Protein AF-0000000080882545 (afdb_homodimer)

Nearest PDB structures (foldseek):
  6bnz-assembly1_A  TM=6.859E-01  e=2.292E-08  Zea mays
  1fa5-assembly1_B  TM=7.371E-01  e=4.912E-07  Escherichia coli
  6bnx-assembly1_A  TM=6.796E-01  e=1.061E-07  Zea mays
  2p25-assembly1_A-2  TM=6.816E-01  e=2.744E-05  Enterococcus faecalis V583
  4mts-assembly1_B  TM=6.373E-01  e=2.118E-04  Pseudomonas aeruginosa PAO1

InterPro domains:
  IPR029068 Glyoxalase/Bleomycin resistance protein/Dihydroxybiphenyl dioxygenase [G3DSA:3.10.180.10] (16-135)
  IPR029068 Glyoxalase/Bleomycin resistance protein/Dihydroxybiphenyl dioxygenase [SSF54593] (10-134)
  IPR037523 Vicinal oxygen chelate (VOC), core domain [PS51819] (15-134)
  IPR052164 Anthracycline and Secondary Metabolite Biosynthesis Protein [PTHR33993] (12-135)

Secondary structure (DSSP, 8-state):
---TT---------EEEEEEEEES-HHHHHHHHHHHH--EESS-TT-SEEEEE-TTS---EEEEE--TTTB----SSSB--EEEEE-S-HHHHHHHHHHHT-EEEEEEEEPTTT--EEEEEE-TT--EEEEEES-S-TT-/---S----------EEEEEEEEES-HHHHHHHHHHHH--EESS-TT-SEEEEE-TTS---EEEEE--TTTB----SSSB--EEEEE-S-HHHHHHHHHHHT-EEEEEEEEPTTT--EEEEEE-TT--EEEEEES-S-TT-

Organism: NCBI:txid3140254

Structure (mmCIF, N/CA/C/O backbone):
data_AF-0000000080882545-model_v1
#
loop_
_entity.id
_entity.type
_entity.pdbx_description
1 polymer 'VOC domain-containing protein'
#
loop_
_atom_site.group_PDB
_atom_site.id
_atom_site.type_symbol
_atom_site.label_atom_id
_atom_site.label_alt_id
_atom_site.label_comp_id
_atom_site.label_asym_id
_atom_site.label_entity_id
_atom_site.label_seq_id
_atom_site.pdbx_PDB_ins_code
_atom_site.Cartn_x
_atom_site.Cartn_y
_atom_site.Cartn_z
_atom_site.occupancy
_atom_site.B_iso_or_equiv
_atom_site.auth_seq_id
_atom_site.auth_comp_id
_atom_site.auth_asym_id
_atom_site.auth_atom_id
_atom_site.pdbx_PDB_model_num
ATOM 1 N N . MET A 1 1 ? 14.898 -34.219 27.031 1 22.31 1 MET A N 1
ATOM 2 C CA . MET A 1 1 ? 15.195 -32.781 27.188 1 22.31 1 MET A CA 1
ATOM 3 C C . MET A 1 1 ? 15.055 -32.062 25.844 1 22.31 1 MET A C 1
ATOM 5 O O . MET A 1 1 ? 15.906 -32.188 24.969 1 22.31 1 MET A O 1
ATOM 9 N N . SER A 1 2 ? 13.977 -32.031 25.125 1 25.31 2 SER A N 1
ATOM 10 C CA . SER A 1 2 ? 13.75 -31.859 23.688 1 25.31 2 SER A CA 1
ATOM 11 C C . SER A 1 2 ? 14.227 -30.5 23.203 1 25.31 2 SER A C 1
ATOM 13 O O . SER A 1 2 ? 14.109 -29.5 23.906 1 25.31 2 SER A O 1
ATOM 15 N N . ASN A 1 3 ? 15.367 -30.438 22.297 1 27.73 3 ASN A N 1
ATOM 16 C CA . ASN A 1 3 ? 16.297 -29.375 21.953 1 27.73 3 ASN A CA 1
ATOM 17 C C . ASN A 1 3 ? 15.555 -28.141 21.422 1 27.73 3 ASN A C 1
ATOM 19 O O . ASN A 1 3 ? 14.805 -28.234 20.453 1 27.73 3 ASN A O 1
ATOM 23 N N . PRO A 1 4 ? 15.359 -27.188 22.141 1 28.41 4 PRO A N 1
ATOM 24 C CA . PRO A 1 4 ? 14.523 -25.969 22.062 1 28.41 4 PRO A CA 1
ATOM 25 C C . PRO A 1 4 ? 14.633 -25.266 20.719 1 28.41 4 PRO A C 1
ATOM 27 O O . PRO A 1 4 ? 13.891 -24.312 20.453 1 28.41 4 PRO A O 1
ATOM 30 N N . GLN A 1 5 ? 15.844 -25.266 20.047 1 28.08 5 GLN A N 1
ATOM 31 C CA . GLN A 1 5 ? 16.562 -24.438 19.078 1 28.08 5 GLN A CA 1
ATOM 32 C C . GLN A 1 5 ? 15.898 -24.484 17.703 1 28.08 5 GLN A C 1
ATOM 34 O O . GLN A 1 5 ? 16.422 -23.938 16.734 1 28.08 5 GLN A O 1
ATOM 39 N N . ASP A 1 6 ? 15.305 -25.578 17.328 1 29.97 6 ASP A N 1
ATOM 40 C CA . ASP A 1 6 ? 14.883 -25.984 15.984 1 29.97 6 ASP A CA 1
ATOM 41 C C . ASP A 1 6 ? 13.969 -24.953 15.344 1 29.97 6 ASP A C 1
ATOM 43 O O . ASP A 1 6 ? 12.75 -25 15.523 1 29.97 6 ASP A O 1
ATOM 47 N N . CYS A 1 7 ? 14.188 -23.75 15.695 1 29.39 7 CYS A N 1
ATOM 48 C CA . CYS A 1 7 ? 13.547 -22.578 15.117 1 29.39 7 CYS A CA 1
ATOM 49 C C . CYS A 1 7 ? 13.352 -22.734 13.617 1 29.39 7 CYS A C 1
ATOM 51 O O . CYS A 1 7 ? 14.25 -22.438 12.828 1 29.39 7 CYS A O 1
ATOM 53 N N . ASP A 1 8 ? 13.078 -23.766 13.062 1 33.59 8 ASP A N 1
ATOM 54 C CA . ASP A 1 8 ? 12.727 -24.047 11.672 1 33.59 8 ASP A CA 1
ATOM 55 C C . ASP A 1 8 ? 11.922 -22.891 11.07 1 33.59 8 ASP A C 1
ATOM 57 O O . ASP A 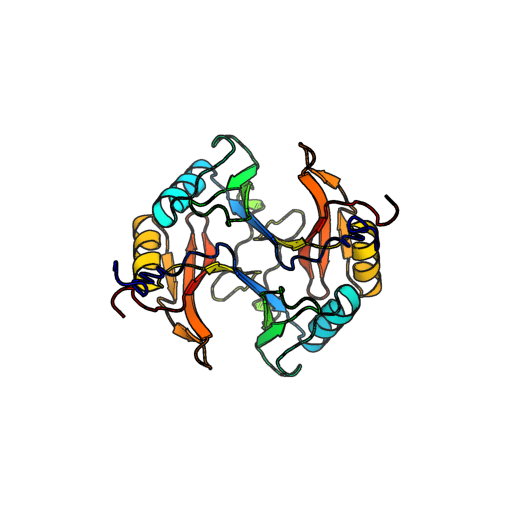1 8 ? 10.695 -22.859 11.18 1 33.59 8 ASP A O 1
ATOM 61 N N . SER A 1 9 ? 12.141 -21.625 11.406 1 36.19 9 SER A N 1
ATOM 62 C CA . SER A 1 9 ? 11.57 -20.281 11.352 1 36.19 9 SER A CA 1
ATOM 63 C C . SER A 1 9 ? 11.141 -19.922 9.938 1 36.19 9 SER A C 1
ATOM 65 O O . SER A 1 9 ? 11.945 -19.453 9.133 1 36.19 9 SER A O 1
ATOM 67 N N . LYS A 1 10 ? 10.484 -20.797 9.281 1 40.69 10 LYS A N 1
ATOM 68 C CA . LYS A 1 10 ? 9.969 -20.422 7.961 1 40.69 10 LYS A CA 1
ATOM 69 C C . LYS A 1 10 ? 9.516 -18.969 7.93 1 40.69 10 LYS A C 1
ATOM 71 O O . LYS A 1 10 ? 8.797 -18.516 8.82 1 40.69 10 LYS A O 1
ATOM 76 N N . PRO A 1 11 ? 10.359 -18.156 7.422 1 47.25 11 PRO A N 1
ATOM 77 C CA . PRO A 1 11 ? 9.953 -16.75 7.391 1 47.25 11 PRO A CA 1
ATOM 78 C C . PRO A 1 11 ? 8.453 -16.578 7.141 1 47.25 11 PRO A C 1
ATOM 80 O O . PRO A 1 11 ? 7.875 -17.297 6.324 1 47.25 11 PRO A O 1
ATOM 83 N N . THR A 1 12 ? 7.68 -16.406 8.227 1 52.16 12 THR A N 1
ATOM 84 C CA . THR A 1 12 ? 6.242 -16.172 8.172 1 52.16 12 THR A CA 1
ATOM 85 C C . THR A 1 12 ? 5.91 -15.039 7.207 1 52.16 12 THR A C 1
ATOM 87 O O . THR A 1 12 ? 6.5 -13.961 7.289 1 52.16 12 THR A O 1
ATOM 90 N N . PRO A 1 13 ? 5.34 -15.359 6.156 1 60.16 13 PRO A N 1
ATOM 91 C CA . PRO A 1 13 ? 4.848 -14.266 5.312 1 60.16 13 PRO A CA 1
ATOM 92 C C . PRO A 1 13 ? 4.191 -13.148 6.121 1 60.16 13 PRO A C 1
ATOM 94 O O . PRO A 1 13 ? 3.562 -13.406 7.148 1 60.16 13 PRO A O 1
ATOM 97 N N . THR A 1 14 ? 4.617 -11.969 5.961 1 63.66 14 THR A N 1
ATOM 98 C CA . THR A 1 14 ? 4.125 -10.836 6.734 1 63.66 14 THR A CA 1
ATOM 99 C C . THR A 1 14 ? 3.039 -10.086 5.969 1 63.66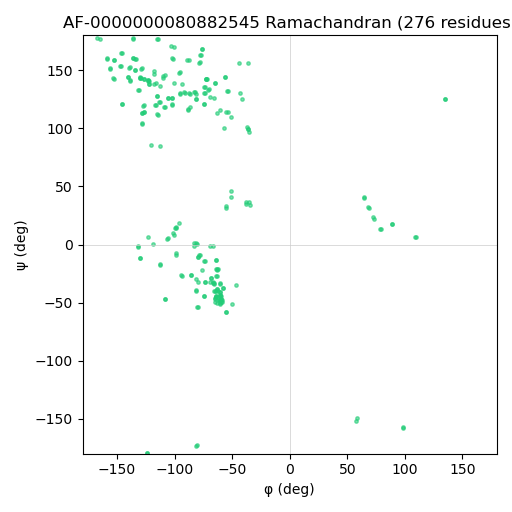 14 THR A C 1
ATOM 101 O O . THR A 1 14 ? 2.484 -9.109 6.465 1 63.66 14 THR A O 1
ATOM 104 N N . GLY A 1 15 ? 2.475 -10.758 4.996 1 76 15 GLY A N 1
ATOM 105 C CA . GLY A 1 15 ? 1.52 -9.93 4.281 1 76 15 GLY A CA 1
ATOM 106 C C . GLY A 1 15 ? 2.141 -8.672 3.697 1 76 15 GLY A C 1
ATOM 107 O O . GLY A 1 15 ? 3.312 -8.672 3.316 1 76 15 GLY A O 1
ATOM 108 N N . PHE A 1 16 ? 1.286 -7.586 3.613 1 80.81 16 PHE A N 1
ATOM 109 C CA . PHE A 1 16 ? 1.861 -6.316 3.178 1 80.81 16 PHE A CA 1
ATOM 110 C C . PHE A 1 16 ? 2.789 -5.75 4.246 1 80.81 16 PHE A C 1
ATOM 112 O O . PHE A 1 16 ? 2.389 -5.59 5.402 1 80.81 16 PHE A O 1
ATOM 119 N N . CYS A 1 17 ? 3.992 -5.445 3.857 1 82.44 17 CYS A N 1
ATOM 120 C CA . CYS A 1 17 ? 4.977 -5.105 4.879 1 82.44 17 CYS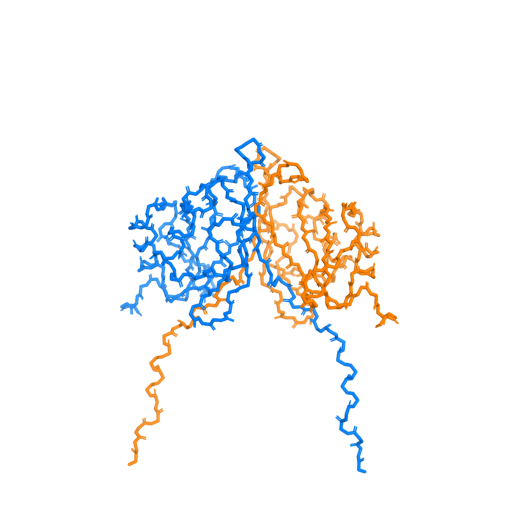 A CA 1
ATOM 121 C C . CYS A 1 17 ? 5.684 -3.797 4.543 1 82.44 17 CYS A C 1
ATOM 123 O O . CYS A 1 17 ? 6.406 -3.244 5.371 1 82.44 17 CYS A O 1
ATOM 125 N N . TRP A 1 18 ? 5.5 -3.346 3.406 1 88.88 18 TRP A N 1
ATOM 126 C CA . TRP A 1 18 ? 6.223 -2.166 2.943 1 88.88 18 TRP A CA 1
ATOM 127 C C . TRP A 1 18 ? 5.418 -1.416 1.885 1 88.88 18 TRP A C 1
ATOM 129 O O . TRP A 1 18 ? 4.785 -2.033 1.025 1 88.88 18 TRP A O 1
ATOM 139 N N . VAL A 1 19 ? 5.492 -0.101 1.926 1 93 19 VAL A N 1
ATOM 140 C CA . VAL A 1 19 ? 4.844 0.728 0.914 1 93 19 VAL A CA 1
ATOM 141 C C . VAL A 1 19 ? 5.832 1.773 0.396 1 93 19 VAL A C 1
ATOM 143 O O . VAL A 1 19 ? 6.504 2.443 1.182 1 93 19 VAL A O 1
ATOM 146 N N . GLU A 1 20 ? 5.891 1.888 -0.913 1 94.38 20 GLU A N 1
ATOM 147 C CA . GLU A 1 20 ? 6.641 2.967 -1.547 1 94.38 20 GLU A CA 1
ATOM 148 C C . GLU A 1 20 ? 5.703 4.031 -2.113 1 94.38 20 GLU A C 1
ATOM 150 O O . GLU A 1 20 ? 4.805 3.7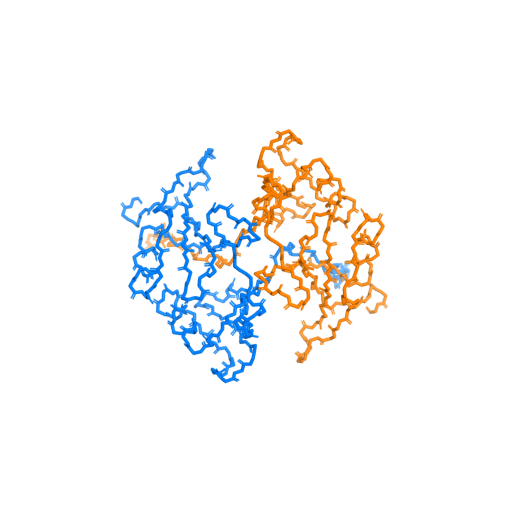21 -2.896 1 94.38 20 GLU A O 1
ATOM 155 N N . ILE A 1 21 ? 5.93 5.223 -1.733 1 95.25 21 ILE A N 1
ATOM 156 C CA . ILE A 1 21 ? 5.148 6.355 -2.221 1 95.25 21 ILE A CA 1
ATOM 157 C C . ILE A 1 21 ? 6.004 7.203 -3.162 1 95.25 21 ILE A C 1
ATOM 159 O O . ILE A 1 21 ? 7.035 7.742 -2.758 1 95.25 21 ILE A O 1
ATOM 163 N N . PRO A 1 22 ? 5.578 7.309 -4.383 1 96.12 22 PRO A N 1
ATOM 164 C CA . PRO A 1 22 ? 6.332 8.172 -5.301 1 96.12 22 PRO A CA 1
ATOM 165 C C . PRO A 1 22 ? 6.141 9.656 -5.008 1 96.12 22 PRO A C 1
ATOM 167 O O . PRO A 1 22 ? 5.027 10.086 -4.699 1 96.12 22 PRO A O 1
ATOM 170 N N . VAL A 1 23 ? 7.207 10.352 -5.164 1 96.06 23 VAL A N 1
ATOM 171 C CA . VAL A 1 23 ? 7.152 11.789 -4.895 1 96.06 23 VAL A CA 1
ATOM 172 C C . VAL A 1 23 ? 7.977 12.547 -5.934 1 96.06 23 VAL A C 1
ATOM 174 O O . VAL A 1 23 ? 9.039 12.078 -6.344 1 96.06 23 VAL A O 1
ATOM 177 N N . THR A 1 24 ? 7.523 13.719 -6.332 1 95.75 24 THR A N 1
ATOM 178 C CA . THR A 1 24 ? 8.242 14.508 -7.32 1 95.75 24 THR A CA 1
ATOM 179 C C . THR A 1 24 ? 9.18 15.508 -6.641 1 95.75 24 THR A C 1
ATOM 181 O O . THR A 1 24 ? 10.195 15.906 -7.215 1 95.75 24 THR A O 1
ATOM 184 N N . ASP A 1 25 ? 8.875 15.914 -5.477 1 95 25 ASP A N 1
ATOM 185 C CA . ASP A 1 25 ? 9.695 16.781 -4.641 1 95 25 ASP A CA 1
ATOM 186 C C . ASP A 1 25 ? 9.891 16.188 -3.252 1 95 25 ASP A C 1
ATOM 188 O O . ASP A 1 25 ? 9.008 16.281 -2.395 1 95 25 ASP A O 1
ATOM 192 N N . MET A 1 26 ? 11.086 15.664 -3.051 1 94.38 26 MET A N 1
ATOM 193 C CA . MET A 1 26 ? 11.383 14.93 -1.82 1 94.38 26 MET A CA 1
ATOM 194 C C . MET A 1 26 ? 11.297 15.859 -0.608 1 94.38 26 MET A C 1
ATOM 196 O O . MET A 1 26 ? 10.742 15.484 0.424 1 94.38 26 MET A O 1
ATOM 200 N N . LYS A 1 27 ? 11.852 16.984 -0.704 1 93.19 27 LYS A N 1
ATOM 201 C CA . LYS A 1 27 ? 11.828 17.938 0.409 1 93.19 27 LYS A CA 1
ATOM 202 C C . LYS A 1 27 ? 10.398 18.297 0.796 1 93.19 27 LYS A C 1
ATOM 204 O O . LYS A 1 27 ? 10.055 18.328 1.98 1 93.19 27 LYS A O 1
ATOM 209 N N . ARG A 1 28 ? 9.594 18.609 -0.178 1 95.31 28 ARG A N 1
ATOM 210 C CA . ARG A 1 28 ? 8.195 18.938 0.059 1 95.31 28 ARG A CA 1
ATOM 211 C C . ARG A 1 28 ? 7.449 17.781 0.702 1 95.31 28 ARG A C 1
ATOM 213 O O . ARG A 1 28 ? 6.68 17.969 1.645 1 95.31 28 ARG A O 1
ATOM 220 N N . ALA A 1 29 ? 7.707 16.609 0.188 1 95.25 29 ALA A N 1
ATOM 221 C CA . ALA A 1 29 ? 7.039 15.422 0.707 1 95.25 29 ALA A CA 1
ATOM 222 C C . ALA A 1 29 ? 7.449 15.148 2.152 1 95.25 29 ALA A C 1
ATOM 224 O O . ALA A 1 29 ? 6.602 14.852 2.998 1 95.25 29 ALA A O 1
ATOM 225 N N . LEU A 1 30 ? 8.719 15.203 2.414 1 92.75 30 LEU A N 1
ATOM 226 C CA . LEU A 1 30 ? 9.203 14.961 3.766 1 92.75 30 LEU A CA 1
ATOM 227 C C . LEU A 1 30 ? 8.617 15.969 4.746 1 92.75 30 LEU A C 1
ATOM 229 O O . LEU A 1 30 ? 8.258 15.609 5.875 1 92.75 30 LEU A O 1
ATOM 233 N N . LYS A 1 31 ? 8.531 17.141 4.387 1 94.19 31 LYS A N 1
ATOM 234 C CA . LYS A 1 31 ? 7.914 18.172 5.23 1 94.19 31 LYS A CA 1
ATOM 235 C C . LYS A 1 31 ? 6.445 17.844 5.496 1 94.19 31 LYS A C 1
ATOM 237 O O . LYS A 1 31 ? 5.98 17.938 6.633 1 94.19 31 LYS A O 1
ATOM 242 N N . PHE A 1 32 ? 5.73 17.516 4.477 1 96.56 32 PHE A N 1
ATOM 243 C CA . PHE A 1 32 ? 4.316 17.172 4.605 1 96.56 32 PHE A CA 1
ATOM 244 C C . PHE A 1 32 ? 4.121 16.047 5.617 1 96.56 32 PHE A C 1
ATOM 246 O O . PHE A 1 32 ? 3.352 16.188 6.566 1 96.56 32 PHE A O 1
ATOM 253 N N . TYR A 1 33 ? 4.773 14.906 5.359 1 94.25 33 TYR A N 1
ATOM 254 C CA . TYR A 1 33 ? 4.574 13.734 6.203 1 94.25 33 TYR A CA 1
ATOM 255 C C . TYR A 1 33 ? 5.109 13.969 7.609 1 94.25 33 TYR A C 1
ATOM 257 O O . TYR A 1 33 ? 4.598 13.406 8.578 1 94.25 33 TYR A O 1
ATOM 265 N N . GLY A 1 34 ? 6.148 14.734 7.742 1 92.62 34 GLY A N 1
ATOM 266 C CA . GLY A 1 34 ? 6.582 15.164 9.062 1 92.62 34 GLY A CA 1
ATOM 267 C C . GLY A 1 34 ? 5.531 15.969 9.805 1 92.62 34 GLY A C 1
ATOM 268 O O . GLY A 1 34 ? 5.215 15.664 10.961 1 92.62 34 GLY A O 1
ATOM 269 N N . ASP A 1 35 ? 4.98 16.984 9.172 1 94.69 35 ASP A N 1
ATOM 270 C CA . ASP A 1 35 ? 3.977 17.844 9.773 1 94.69 35 ASP A CA 1
ATOM 271 C C . ASP A 1 35 ? 2.689 17.078 10.07 1 94.69 35 ASP A C 1
ATOM 273 O O . ASP A 1 35 ? 2.072 17.281 11.117 1 94.69 35 ASP A O 1
ATOM 277 N N . ALA A 1 36 ? 2.314 16.234 9.211 1 94.19 36 ALA A N 1
ATOM 278 C CA . ALA A 1 36 ? 1.017 15.578 9.328 1 94.19 36 ALA A CA 1
ATOM 279 C C . ALA A 1 36 ? 1.082 14.406 10.297 1 94.19 36 ALA A C 1
ATOM 281 O O . ALA A 1 36 ? 0.134 14.156 11.047 1 94.19 36 ALA A O 1
ATOM 282 N N . PHE A 1 37 ? 2.244 13.625 10.219 1 91 37 PHE A N 1
ATOM 283 C CA . PHE A 1 37 ? 2.242 12.344 10.914 1 91 37 PHE A CA 1
ATOM 284 C C . PHE A 1 37 ? 3.504 12.18 11.758 1 91 37 PHE A C 1
ATOM 286 O O . PHE A 1 37 ? 3.727 11.125 12.352 1 91 37 PHE A O 1
ATOM 293 N N . GLN A 1 38 ? 4.391 13.156 11.734 1 89.62 38 GLN A N 1
ATOM 294 C CA . GLN A 1 38 ? 5.633 13.148 12.492 1 89.62 38 GLN A CA 1
ATOM 295 C C . GLN A 1 38 ? 6.594 12.086 11.969 1 89.62 38 GLN A C 1
ATOM 297 O O . GLN A 1 38 ? 7.316 11.453 12.75 1 89.62 38 GLN A O 1
ATOM 302 N N . TRP A 1 39 ? 6.488 11.883 10.711 1 88.06 39 TRP A N 1
ATOM 303 C CA . TRP A 1 39 ? 7.441 10.961 10.102 1 88.06 39 TRP A CA 1
ATOM 304 C C . TRP A 1 39 ? 8.828 11.586 10.023 1 88.06 39 TRP A C 1
ATOM 306 O O . TRP A 1 39 ? 8.961 12.789 9.773 1 88.06 39 TRP A O 1
ATOM 316 N N . LYS A 1 40 ? 9.758 10.68 10.266 1 85.25 40 LYS A N 1
ATOM 317 C CA . LYS A 1 40 ? 11.164 11.062 10.117 1 85.25 40 LYS A CA 1
ATOM 318 C C . LYS A 1 40 ? 11.844 10.234 9.031 1 85.25 40 LYS A C 1
ATOM 320 O O . LYS A 1 40 ? 11.406 9.125 8.727 1 85.25 40 LYS A O 1
ATOM 325 N N . CYS A 1 41 ? 12.797 10.898 8.43 1 81.25 41 CYS A N 1
ATOM 326 C CA . CYS A 1 41 ? 13.555 10.188 7.406 1 81.25 41 CYS A CA 1
ATOM 327 C C . CYS A 1 41 ? 14.891 9.703 7.957 1 81.25 41 CYS A C 1
ATOM 329 O O . CYS A 1 41 ? 15.516 10.391 8.766 1 81.25 41 CYS A O 1
ATOM 331 N N . LYS A 1 42 ? 15.148 8.516 7.531 1 72.56 42 LYS A N 1
ATOM 332 C CA . LYS A 1 42 ? 16.453 7.988 7.945 1 72.56 42 LYS A CA 1
ATOM 333 C C . LYS A 1 42 ? 17.578 8.547 7.078 1 72.56 42 LYS A C 1
ATOM 335 O O . LYS A 1 42 ? 18.703 8.68 7.539 1 72.56 42 LYS A O 1
ATOM 340 N N . SER A 1 43 ? 17.109 8.75 5.895 1 66.44 43 SER A N 1
ATOM 341 C CA . SER A 1 43 ? 18.141 9.258 4.98 1 66.44 43 SER A CA 1
ATOM 342 C C . SER A 1 43 ? 17.875 10.711 4.617 1 66.44 43 SER A C 1
ATOM 344 O O . SER A 1 43 ? 16.781 11.227 4.824 1 66.44 43 SER A O 1
ATOM 346 N N . GLY A 1 44 ? 18.844 11.547 4.473 1 63.16 44 GLY A N 1
ATOM 347 C CA . GLY A 1 44 ? 18.812 12.953 4.121 1 63.16 44 GLY A CA 1
ATOM 348 C C . GLY A 1 44 ? 17.859 13.266 2.977 1 63.16 44 GLY A C 1
ATOM 349 O O . GLY A 1 44 ? 17.422 12.359 2.266 1 63.16 44 GLY A O 1
ATOM 350 N N . ASP A 1 45 ? 17.312 14.484 2.791 1 61.38 45 ASP A N 1
ATOM 351 C CA . ASP A 1 45 ? 16.344 14.984 1.82 1 61.38 45 ASP A CA 1
ATOM 352 C C . ASP A 1 45 ? 16.922 14.977 0.408 1 61.38 45 ASP A C 1
ATOM 354 O O . ASP A 1 45 ? 16.203 15.195 -0.567 1 61.38 45 ASP A O 1
ATOM 358 N N . GLU A 1 46 ? 18.078 14.586 0.29 1 68.88 46 GLU A N 1
ATOM 359 C CA . GLU A 1 46 ? 18.688 14.609 -1.033 1 68.88 46 GLU A CA 1
ATOM 360 C C . GLU A 1 46 ? 18.688 13.219 -1.663 1 68.88 46 GLU A C 1
ATOM 362 O O . GLU A 1 46 ? 19.078 13.055 -2.82 1 68.88 46 GLU A O 1
ATOM 367 N N . GLN A 1 47 ? 18.031 12.406 -1.069 1 77.12 47 GLN A N 1
ATOM 368 C CA . GLN A 1 47 ? 18.094 11.031 -1.558 1 77.12 47 GLN A CA 1
ATOM 369 C C . GLN A 1 47 ? 16.922 10.727 -2.48 1 77.12 47 GLN A C 1
ATOM 371 O O . GLN A 1 47 ? 15.883 11.391 -2.42 1 77.12 47 GLN A O 1
ATOM 376 N N . THR A 1 48 ? 17.203 9.898 -3.412 1 88.81 48 THR A N 1
ATOM 377 C CA . THR A 1 48 ? 16.172 9.461 -4.344 1 88.81 48 THR A CA 1
ATOM 378 C C . THR A 1 48 ? 15.266 8.414 -3.697 1 88.81 48 THR A C 1
ATOM 380 O O . THR A 1 48 ? 14.211 8.07 -4.238 1 88.81 48 THR A O 1
ATOM 383 N N . TYR A 1 49 ? 15.641 7.984 -2.602 1 89.81 49 TYR A N 1
ATOM 384 C CA . TYR A 1 49 ? 14.906 7.004 -1.812 1 89.81 49 TYR A CA 1
ATOM 385 C C . TYR A 1 49 ? 15.07 7.27 -0.32 1 89.81 49 TYR A C 1
ATOM 387 O O . TYR A 1 49 ? 16.188 7.273 0.197 1 89.81 49 TYR A O 1
ATOM 395 N N . SER A 1 50 ? 14.016 7.5 0.388 1 89.75 50 SER A N 1
ATOM 396 C CA . SER A 1 50 ? 14.078 7.832 1.808 1 89.75 50 SER A CA 1
ATOM 397 C C . SER A 1 50 ? 13.156 6.934 2.627 1 89.75 50 SER A C 1
ATOM 399 O O . SER A 1 50 ? 11.93 7.031 2.523 1 89.75 50 SER A O 1
ATOM 401 N N . ILE A 1 51 ? 13.75 6.145 3.412 1 87.38 51 ILE A N 1
ATOM 402 C CA . ILE A 1 51 ? 12.969 5.328 4.328 1 87.38 51 ILE A CA 1
ATOM 403 C C . ILE A 1 51 ? 12.359 6.211 5.414 1 87.38 51 ILE A C 1
ATOM 405 O O . ILE A 1 51 ? 13.023 7.102 5.945 1 87.38 51 ILE A O 1
ATOM 409 N N . VAL A 1 52 ? 11.086 5.988 5.645 1 84.62 52 VAL A N 1
ATOM 410 C CA . VAL A 1 52 ? 10.398 6.816 6.629 1 84.62 52 VAL A CA 1
ATOM 411 C C . VAL A 1 52 ? 10.102 5.988 7.879 1 84.62 52 VAL A C 1
ATOM 413 O O . VAL A 1 52 ? 9.859 4.785 7.789 1 84.62 52 VAL A O 1
ATOM 416 N N . GLU A 1 53 ? 10.172 6.676 8.938 1 82.25 53 GLU A N 1
ATOM 417 C CA . GLU A 1 53 ? 9.852 6.082 10.234 1 82.25 53 GLU A CA 1
ATOM 418 C C . GLU A 1 53 ? 8.875 6.957 11.008 1 82.25 53 GLU A C 1
ATOM 420 O O . GLU A 1 53 ? 8.812 8.172 10.797 1 82.25 53 GLU A O 1
ATOM 425 N N . ASN A 1 54 ? 7.996 6.266 11.711 1 75.06 54 ASN A N 1
ATOM 426 C CA . ASN A 1 54 ? 7.152 7.012 12.641 1 75.06 54 ASN A CA 1
ATOM 427 C C . ASN A 1 54 ? 7.617 6.836 14.078 1 75.06 54 ASN A C 1
ATOM 429 O O . ASN A 1 54 ? 8.492 6.016 14.359 1 75.06 54 ASN A O 1
ATOM 433 N N . PRO A 1 55 ? 7.051 7.609 14.977 1 70.38 55 PRO A N 1
ATOM 434 C CA . PRO A 1 55 ? 7.488 7.543 16.375 1 70.38 55 PRO A CA 1
ATOM 435 C C . PRO A 1 55 ? 7.211 6.184 17.016 1 70.38 55 PRO A C 1
ATOM 437 O O . PRO A 1 55 ? 7.812 5.848 18.031 1 70.38 55 PRO A O 1
ATOM 440 N N . PHE A 1 56 ? 6.426 5.438 16.359 1 67.81 56 PHE A N 1
ATOM 441 C CA . PHE A 1 56 ? 6.035 4.168 16.953 1 67.81 56 PHE A CA 1
ATOM 442 C C . PHE A 1 56 ? 6.879 3.025 16.391 1 67.81 56 PHE A C 1
ATOM 444 O O . PHE A 1 56 ? 6.82 1.901 16.891 1 67.81 56 PHE A O 1
ATOM 451 N N . GLY A 1 57 ? 7.652 3.281 15.383 1 64.62 57 GLY A N 1
ATOM 452 C CA . GLY A 1 57 ? 8.57 2.307 14.812 1 64.62 57 GLY A CA 1
ATOM 453 C C . GLY A 1 57 ? 7.871 1.217 14.023 1 64.62 57 GLY A C 1
ATOM 454 O O . GLY A 1 57 ? 8.406 0.116 13.867 1 64.62 57 GLY A O 1
ATOM 455 N N . ASN A 1 58 ? 6.672 1.518 13.539 1 61.34 58 ASN A N 1
ATOM 456 C CA . ASN A 1 58 ? 5.867 0.492 12.883 1 61.34 58 ASN A CA 1
ATOM 457 C C . ASN A 1 58 ? 5.492 0.896 11.461 1 61.34 58 ASN A C 1
ATOM 459 O O . ASN A 1 58 ? 4.59 0.312 10.867 1 61.34 58 ASN A O 1
ATOM 463 N N . LEU A 1 59 ? 6.152 2.035 11.195 1 61.62 59 LEU A N 1
ATOM 464 C CA . LEU A 1 59 ? 5.91 2.457 9.82 1 61.62 59 LEU A CA 1
ATOM 465 C C . LEU A 1 59 ? 6.895 1.792 8.867 1 61.62 59 LEU A C 1
ATOM 467 O O . LEU A 1 59 ? 8.109 1.947 9.016 1 61.62 59 LEU A O 1
ATOM 471 N N . ASN A 1 60 ? 6.359 1.086 8.039 1 76.56 60 ASN A N 1
ATOM 472 C CA . ASN A 1 60 ? 7.168 0.36 7.066 1 76.56 60 ASN A CA 1
ATOM 473 C C . ASN A 1 60 ? 6.949 0.882 5.648 1 76.56 60 ASN A C 1
ATOM 475 O O . ASN A 1 60 ? 6.117 0.351 4.91 1 76.56 60 ASN A O 1
ATOM 479 N N . GLY A 1 61 ? 7.73 1.974 5.352 1 88.06 61 GLY A N 1
ATOM 480 C CA . GLY A 1 61 ? 7.605 2.498 4 1 88.06 61 GLY A CA 1
ATOM 481 C C . GLY A 1 61 ? 8.727 3.449 3.623 1 88.06 61 GLY A C 1
ATOM 482 O O . GLY A 1 61 ? 9.648 3.676 4.41 1 88.06 61 GLY A O 1
ATOM 483 N N . ALA A 1 62 ? 8.664 3.875 2.375 1 91.19 62 ALA A N 1
ATOM 484 C CA . ALA A 1 62 ? 9.656 4.805 1.842 1 91.19 62 ALA A CA 1
ATOM 485 C C . ALA A 1 62 ? 9.023 5.754 0.828 1 91.19 62 ALA A C 1
ATOM 487 O O . ALA A 1 62 ? 7.996 5.434 0.222 1 91.19 62 ALA A O 1
ATOM 488 N N . LEU A 1 63 ? 9.664 6.906 0.726 1 93.56 63 LEU A N 1
ATOM 489 C CA . LEU A 1 63 ? 9.383 7.832 -0.366 1 93.56 63 LEU A CA 1
ATOM 490 C C . LEU A 1 63 ? 10.375 7.637 -1.508 1 93.56 63 LEU A C 1
ATOM 492 O O . LEU A 1 63 ? 11.586 7.547 -1.278 1 93.56 63 LEU A O 1
ATOM 496 N N . ARG A 1 64 ? 9.852 7.516 -2.65 1 93.5 64 ARG A N 1
ATOM 497 C CA . ARG A 1 64 ? 10.68 7.324 -3.836 1 93.5 64 ARG A CA 1
ATOM 498 C C . ARG A 1 64 ? 10.578 8.523 -4.773 1 93.5 64 ARG A C 1
ATOM 500 O O . ARG A 1 64 ? 9.5 8.828 -5.285 1 93.5 64 ARG A O 1
ATOM 507 N N . LYS A 1 65 ? 11.703 9.109 -5.066 1 94.56 65 LYS A N 1
ATOM 508 C CA . LYS A 1 65 ? 11.719 10.258 -5.973 1 94.56 65 LYS A CA 1
ATOM 509 C C . LYS A 1 65 ? 11.5 9.82 -7.418 1 94.56 65 LYS A C 1
ATOM 511 O O . LYS A 1 65 ? 12.133 8.867 -7.883 1 94.56 65 LYS A O 1
ATOM 516 N N . VAL A 1 66 ? 10.586 10.5 -8.031 1 94.94 66 VAL A N 1
ATOM 517 C CA . VAL A 1 66 ? 10.289 10.258 -9.445 1 94.94 66 VAL A CA 1
ATOM 518 C C . VAL A 1 66 ? 10.133 11.586 -10.172 1 94.94 66 VAL A C 1
ATOM 520 O O . VAL A 1 66 ? 9.984 12.633 -9.539 1 94.94 66 VAL A O 1
ATOM 523 N N . THR A 1 67 ? 10.273 11.516 -11.492 1 94.81 67 THR A N 1
ATOM 524 C CA . THR A 1 67 ? 9.992 12.711 -12.273 1 94.81 67 THR A CA 1
ATOM 525 C C . THR A 1 67 ? 8.484 12.914 -12.422 1 94.81 67 THR A C 1
ATOM 527 O O . THR A 1 67 ? 7.703 12 -12.172 1 94.81 67 THR A O 1
ATOM 530 N N . GLU A 1 68 ? 8.102 14.094 -12.797 1 93.44 68 GLU A N 1
ATOM 531 C CA . GLU A 1 68 ? 6.695 14.383 -13.039 1 93.44 68 GLU A CA 1
ATOM 532 C C . GLU A 1 68 ? 6.117 13.461 -14.117 1 93.44 68 GLU A C 1
ATOM 534 O O . GLU A 1 68 ? 4.969 13.031 -14.016 1 93.44 68 GLU A O 1
ATOM 539 N N . GLU A 1 69 ? 6.914 13.172 -15.102 1 91.69 69 GLU A N 1
ATOM 540 C CA . GLU A 1 69 ? 6.48 12.328 -16.219 1 91.69 69 GLU A CA 1
ATOM 541 C C . GLU A 1 69 ? 6.27 10.883 -15.758 1 91.69 69 GLU A C 1
ATOM 543 O O . GLU A 1 69 ? 5.406 10.18 -16.281 1 91.69 69 GLU A O 1
ATOM 548 N N . GLU A 1 70 ? 6.977 10.523 -14.789 1 92.88 70 GLU A N 1
ATOM 549 C CA . GLU A 1 70 ? 6.934 9.141 -14.305 1 92.88 70 GLU A CA 1
ATOM 550 C C . GLU A 1 70 ? 5.801 8.945 -13.297 1 92.88 70 GLU A C 1
ATOM 552 O O . GLU A 1 70 ? 5.348 7.82 -13.078 1 92.88 70 GLU A O 1
ATOM 557 N N . HIS A 1 71 ? 5.469 9.992 -12.688 1 93 71 HIS A N 1
ATOM 558 C CA . HIS A 1 71 ? 4.559 9.922 -11.555 1 93 71 HIS A CA 1
ATOM 559 C C . HIS A 1 71 ? 3.125 9.672 -12.016 1 93 71 HIS A C 1
ATOM 561 O O . HIS A 1 71 ? 2.557 10.477 -12.758 1 93 71 HIS A O 1
ATOM 567 N N . VAL A 1 72 ? 2.559 8.578 -11.531 1 89.06 72 VAL A N 1
ATOM 568 C CA . VAL A 1 72 ? 1.167 8.234 -11.797 1 89.06 72 VAL A CA 1
ATOM 569 C C . VAL A 1 72 ? 0.375 8.219 -10.492 1 89.06 72 VAL A C 1
ATOM 571 O O . VAL A 1 72 ? 0.69 7.461 -9.57 1 89.06 72 VAL A O 1
ATOM 574 N N . VAL A 1 73 ? -0.605 9.07 -10.477 1 86.25 73 VAL A N 1
ATOM 575 C CA . VAL A 1 73 ? -1.392 9.172 -9.25 1 86.25 73 VAL A CA 1
ATOM 576 C C . VAL A 1 73 ? -2.834 8.75 -9.523 1 86.25 73 VAL A C 1
ATOM 578 O O . VAL A 1 73 ? -3.383 9.047 -10.586 1 86.25 73 VAL A O 1
ATOM 581 N N . GLY A 1 74 ? -3.326 8.031 -8.578 1 82.06 74 GLY A N 1
ATOM 582 C CA . GLY A 1 74 ? -4.758 7.785 -8.609 1 82.06 74 GLY A CA 1
ATOM 583 C C . GLY A 1 74 ? -5.574 8.961 -8.102 1 82.06 74 GLY A C 1
ATOM 584 O O . GLY A 1 74 ? -5.039 9.867 -7.465 1 82.06 74 GLY A O 1
ATOM 585 N N . THR A 1 75 ? -6.836 8.969 -8.578 1 85.06 75 THR A N 1
ATOM 586 C CA . THR A 1 75 ? -7.816 9.93 -8.07 1 85.06 75 THR A CA 1
ATOM 587 C C . THR A 1 75 ? -9.047 9.203 -7.531 1 85.06 75 THR A C 1
ATOM 589 O O . THR A 1 75 ? -9.062 7.977 -7.441 1 85.06 75 THR A O 1
ATOM 592 N N . SER A 1 76 ? -9.922 10.055 -7.09 1 79.88 76 SER A N 1
ATOM 593 C CA . SER A 1 76 ? -11.18 9.484 -6.617 1 79.88 76 SER A CA 1
ATOM 594 C C . SER A 1 76 ? -11.922 8.773 -7.746 1 79.88 76 SER A C 1
ATOM 596 O O . SER A 1 76 ? -12.703 7.852 -7.5 1 79.88 76 SER A O 1
ATOM 598 N N . THR A 1 77 ? -11.59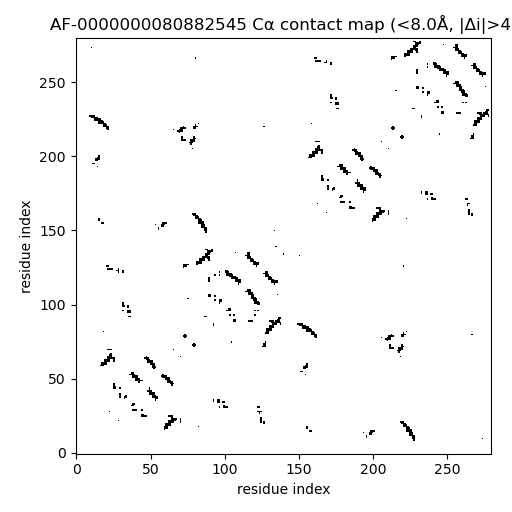4 9.125 -8.977 1 85 77 THR A N 1
ATOM 599 C CA . THR A 1 77 ? -12.305 8.523 -10.102 1 85 77 THR A CA 1
ATOM 600 C C . THR A 1 77 ? -11.375 7.617 -10.906 1 85 77 THR A C 1
ATOM 602 O O . THR A 1 77 ? -11.836 6.836 -11.742 1 85 77 THR A O 1
ATOM 605 N N . ARG A 1 78 ? -10.141 7.785 -10.711 1 89.94 78 ARG A N 1
ATOM 606 C CA . ARG A 1 78 ? -9.117 6.906 -11.266 1 89.94 78 ARG A CA 1
ATOM 607 C C . ARG A 1 78 ? -8.367 6.168 -10.164 1 89.94 78 ARG A C 1
ATOM 609 O O . ARG A 1 78 ? -7.555 6.762 -9.453 1 89.94 78 ARG A O 1
ATOM 616 N N . VAL A 1 79 ? -8.578 4.977 -10.148 1 92.19 79 VAL A N 1
ATOM 617 C CA . VAL A 1 79 ? -8.258 4.223 -8.938 1 92.19 79 VAL A CA 1
ATOM 618 C C . VAL A 1 79 ? -6.949 3.465 -9.133 1 92.19 79 VAL A C 1
ATOM 620 O O . VAL A 1 79 ? -6.793 2.723 -10.102 1 92.19 79 VAL A O 1
ATOM 623 N N . SER A 1 80 ? -6.047 3.744 -8.344 1 94.12 80 SER A N 1
ATOM 624 C CA . SER A 1 80 ? -4.801 2.994 -8.227 1 94.12 80 SER A CA 1
ATOM 625 C C . SER A 1 80 ? -4.688 2.318 -6.863 1 94.12 80 SER A C 1
ATOM 627 O O . SER A 1 80 ? -5.621 2.363 -6.062 1 94.12 80 SER A O 1
ATOM 629 N N . ILE A 1 81 ? -3.631 1.559 -6.656 1 95.56 81 ILE A N 1
ATOM 630 C CA . ILE A 1 81 ? -3.408 0.949 -5.348 1 95.56 81 ILE A CA 1
ATOM 631 C C . ILE A 1 81 ? -3.424 2.027 -4.266 1 95.56 81 ILE A C 1
ATOM 633 O O . ILE A 1 81 ? -2.828 3.094 -4.438 1 95.56 81 ILE A O 1
ATOM 637 N N . LYS A 1 82 ? -4.152 1.75 -3.232 1 95.31 82 LYS A N 1
ATOM 638 C CA . LYS A 1 82 ? -4.293 2.732 -2.162 1 95.31 82 LYS A CA 1
ATOM 639 C C . LYS A 1 82 ? -3.947 2.123 -0.806 1 95.31 82 LYS A C 1
ATOM 641 O O . LYS A 1 82 ? -4.617 1.198 -0.345 1 95.31 82 LYS A O 1
ATOM 646 N N . PRO A 1 83 ? -2.945 2.66 -0.135 1 94.56 83 PRO A N 1
ATOM 647 C CA . PRO A 1 83 ? -2.646 2.256 1.241 1 94.56 83 PRO A CA 1
ATOM 648 C C . PRO A 1 83 ? -3.434 3.057 2.275 1 94.56 83 PRO A C 1
ATOM 650 O O . PRO A 1 83 ? -3.902 4.16 1.981 1 94.56 83 PRO A O 1
ATOM 653 N N . TYR A 1 84 ? -3.543 2.486 3.441 1 93.31 84 TYR A N 1
ATOM 654 C CA . TYR A 1 84 ? -4.152 3.168 4.578 1 93.31 84 TYR A CA 1
ATOM 655 C C . TYR A 1 84 ? -3.186 3.227 5.758 1 93.31 84 TYR A C 1
ATOM 657 O O . TYR A 1 84 ? -2.484 2.254 6.043 1 93.31 84 TYR A O 1
ATOM 665 N N . ILE A 1 85 ? -3.246 4.336 6.371 1 91.62 85 ILE A N 1
ATOM 666 C CA . ILE A 1 85 ? -2.48 4.52 7.598 1 91.62 85 ILE A CA 1
ATOM 667 C C . ILE A 1 85 ? -3.406 4.398 8.805 1 91.62 85 ILE A C 1
ATOM 669 O O . ILE A 1 85 ? -4.43 5.086 8.883 1 91.62 85 ILE A O 1
ATOM 673 N N . GLY A 1 86 ? -3.033 3.525 9.711 1 90.56 86 GLY A N 1
ATOM 674 C CA . GLY A 1 86 ? -3.771 3.42 10.961 1 90.56 86 GLY A CA 1
ATOM 675 C C . GLY A 1 86 ? -3.379 4.477 11.977 1 90.56 86 GLY A C 1
ATOM 676 O O . GLY A 1 86 ? -2.203 4.605 12.328 1 90.56 86 GLY A O 1
ATOM 677 N N . LEU A 1 87 ? -4.371 5.23 12.461 1 90.62 87 LEU A N 1
ATOM 678 C CA . LEU A 1 87 ? -4.105 6.332 13.375 1 90.62 87 LEU A CA 1
ATOM 679 C C . LEU A 1 87 ? -5.102 6.336 14.531 1 90.62 87 LEU A C 1
ATOM 681 O O . LEU A 1 87 ? -5.977 5.469 14.602 1 90.62 87 LEU A O 1
ATOM 685 N N . GLY A 1 88 ? -4.914 7.219 15.398 1 89.88 88 GLY A N 1
ATOM 686 C CA . GLY A 1 88 ? -5.711 7.23 16.609 1 89.88 88 GLY A CA 1
ATOM 687 C C . GLY A 1 88 ? -7.141 7.688 16.391 1 89.88 88 GLY A C 1
ATOM 688 O O . GLY A 1 88 ? -8.055 7.273 17.109 1 89.88 88 GLY A O 1
ATOM 689 N N . SER A 1 89 ? -7.324 8.555 15.461 1 93.62 89 SER A N 1
ATOM 690 C CA . SER A 1 89 ? -8.633 9.078 15.109 1 93.62 89 SER A CA 1
ATOM 691 C C . SER A 1 89 ? -8.641 9.656 13.695 1 93.62 89 SER A C 1
ATOM 693 O O . SER A 1 89 ? -7.586 10.008 13.164 1 93.62 89 SER A O 1
ATOM 695 N N . ILE A 1 90 ? -9.844 9.75 13.156 1 96.31 90 ILE A N 1
ATOM 696 C CA . ILE A 1 90 ? -9.969 10.25 11.789 1 96.31 90 ILE A CA 1
ATOM 697 C C . ILE A 1 90 ? -9.883 11.773 11.781 1 96.31 90 ILE A C 1
ATOM 699 O O . ILE A 1 90 ? -9 12.352 11.141 1 96.31 90 ILE A O 1
ATOM 703 N N . LYS A 1 91 ? -10.688 12.445 12.555 1 96.56 91 LYS A N 1
ATOM 704 C CA . LYS A 1 91 ? -10.859 13.898 12.453 1 96.56 91 LYS A CA 1
ATOM 705 C C . LYS A 1 91 ? -9.57 14.633 12.805 1 96.56 91 LYS A C 1
ATOM 707 O O . LYS A 1 91 ? -9.133 15.516 12.07 1 96.56 91 LYS A O 1
ATOM 712 N N . GLU A 1 92 ? -8.953 14.297 13.914 1 94.94 92 GLU A N 1
ATOM 713 C CA . GLU A 1 92 ? -7.719 14.953 14.328 1 94.94 92 GLU A CA 1
ATOM 714 C C . GLU A 1 92 ? -6.598 14.703 13.32 1 94.94 92 GLU A C 1
ATOM 716 O O . GLU A 1 92 ? -5.77 15.586 13.07 1 94.94 92 GLU A O 1
ATOM 721 N N . SER A 1 93 ? -6.582 13.508 12.805 1 94.88 93 SER A N 1
ATOM 722 C CA . SER A 1 93 ? -5.574 13.188 11.797 1 94.88 93 SER A CA 1
ATOM 723 C C . SER A 1 93 ? -5.773 14.023 10.539 1 94.88 93 SER A C 1
ATOM 725 O O . SER A 1 93 ? -4.805 14.523 9.961 1 94.88 93 SER A O 1
ATOM 727 N N . LEU A 1 94 ? -6.996 14.133 10.102 1 97.31 94 LEU A N 1
ATOM 728 C CA . LEU A 1 94 ? -7.281 14.898 8.898 1 97.31 94 LEU A CA 1
ATOM 729 C C . LEU A 1 94 ? -6.98 16.375 9.109 1 97.31 94 LEU A C 1
ATOM 731 O O . LEU A 1 94 ? -6.57 17.078 8.172 1 97.31 94 LEU A O 1
ATOM 735 N N . GLU A 1 95 ? -7.199 16.812 10.289 1 97.5 95 GLU A N 1
ATOM 736 C CA . GLU A 1 95 ? -6.832 18.203 10.594 1 97.5 95 GLU A CA 1
ATOM 737 C C . GLU A 1 95 ? -5.34 18.438 10.375 1 97.5 95 GLU A C 1
ATOM 739 O O . GLU A 1 95 ? -4.945 19.438 9.797 1 97.5 95 GLU A O 1
ATOM 744 N N . LYS A 1 96 ? -4.57 17.516 10.836 1 96.44 96 LYS A N 1
ATOM 745 C CA . LYS A 1 96 ? -3.129 17.625 10.633 1 96.44 96 LYS A CA 1
ATOM 746 C C . LYS A 1 96 ? -2.773 17.562 9.156 1 96.44 96 LYS A C 1
ATOM 748 O O . LYS A 1 96 ? -1.861 18.266 8.703 1 96.44 96 LYS A O 1
ATOM 753 N N . VAL A 1 97 ? -3.447 16.703 8.43 1 97.69 97 VAL A N 1
ATOM 754 C CA . VAL A 1 97 ? -3.238 16.594 6.988 1 97.69 97 VAL A CA 1
ATOM 755 C C . VAL A 1 97 ? -3.523 17.938 6.324 1 97.69 97 VAL A C 1
ATOM 757 O O . VAL A 1 97 ? -2.727 18.422 5.512 1 97.69 97 VAL A O 1
ATOM 760 N N . LYS A 1 98 ? -4.629 18.469 6.66 1 98.06 98 LYS A N 1
ATOM 761 C CA . LYS A 1 98 ? -5.023 19.766 6.082 1 98.06 98 LYS A CA 1
ATOM 762 C C . LYS A 1 98 ? -4.012 20.844 6.43 1 98.06 98 LYS A C 1
ATOM 764 O O . LYS A 1 98 ? -3.598 21.625 5.559 1 98.06 98 LYS A O 1
ATOM 769 N N . GLU A 1 99 ? -3.633 20.906 7.645 1 98.12 99 GLU A N 1
ATOM 770 C CA . GLU A 1 99 ? -2.662 21.891 8.094 1 98.12 99 GLU A CA 1
ATOM 771 C C . GLU A 1 99 ? -1.332 21.734 7.367 1 98.12 99 GLU A C 1
ATOM 773 O O . GLU A 1 99 ? -0.634 22.719 7.117 1 98.12 99 GLU A O 1
ATOM 778 N N . ALA A 1 100 ? -1.032 20.547 7.062 1 97.94 100 ALA A N 1
ATOM 779 C CA . ALA A 1 100 ? 0.23 20.266 6.391 1 97.94 100 ALA A CA 1
ATOM 780 C C . ALA A 1 100 ? 0.138 20.562 4.895 1 97.94 100 ALA A C 1
ATOM 782 O O . ALA A 1 100 ? 1.146 20.516 4.184 1 97.94 100 ALA A O 1
ATOM 783 N N . GLY A 1 101 ? -1.041 20.797 4.418 1 97.69 101 GLY A N 1
ATOM 784 C CA . GLY A 1 101 ? -1.204 21.172 3.02 1 97.69 101 GLY A CA 1
ATOM 785 C C . GLY A 1 101 ? -1.853 20.094 2.186 1 97.69 101 GLY A C 1
ATOM 786 O O . GLY A 1 101 ? -1.917 20.203 0.958 1 97.69 101 GLY A O 1
ATOM 787 N N . GLY A 1 102 ? -2.293 19.047 2.787 1 98 102 GLY A N 1
ATOM 788 C CA . GLY A 1 102 ? -3.025 18.031 2.066 1 98 102 GLY A CA 1
ATOM 789 C C . GLY A 1 102 ? -4.453 18.422 1.748 1 98 102 GLY A C 1
ATOM 790 O O . GLY A 1 102 ? -4.934 19.469 2.207 1 98 102 GLY A O 1
ATOM 791 N N . GLU A 1 103 ? -5.055 17.625 0.887 1 97.62 103 GLU A N 1
ATOM 792 C CA . GLU A 1 103 ? -6.449 17.844 0.507 1 97.62 103 GLU A CA 1
ATOM 793 C C . GLU A 1 103 ? -7.332 16.688 0.973 1 97.62 103 GLU A C 1
ATOM 795 O O . GLU A 1 103 ? -7.082 15.531 0.628 1 97.62 103 GLU A O 1
ATOM 800 N N . ILE A 1 104 ? -8.375 17.031 1.656 1 97.88 104 ILE A N 1
ATOM 801 C CA . ILE A 1 104 ? -9.281 16.016 2.162 1 97.88 104 ILE A CA 1
ATOM 802 C C . ILE A 1 104 ? -10.266 15.617 1.065 1 97.88 104 ILE A C 1
ATOM 804 O O . ILE A 1 104 ? -10.898 16.469 0.445 1 97.88 104 ILE A O 1
ATOM 808 N N . ILE A 1 105 ? -10.453 14.43 0.833 1 96.38 105 ILE A N 1
ATOM 809 C CA . ILE A 1 105 ? -11.344 13.891 -0.189 1 96.38 105 ILE A CA 1
ATOM 810 C C . ILE A 1 105 ? -12.562 13.258 0.473 1 96.38 105 ILE A C 1
ATOM 812 O O . ILE A 1 105 ? -13.695 13.453 0.027 1 96.38 105 ILE A O 1
ATOM 816 N N . ASN A 1 106 ? -12.352 12.445 1.502 1 96.19 106 ASN A N 1
ATOM 817 C CA . ASN A 1 106 ? -13.352 11.82 2.359 1 96.19 106 ASN A CA 1
ATOM 818 C C . ASN A 1 106 ? -13.086 12.102 3.834 1 96.19 106 ASN A C 1
ATOM 820 O O . ASN A 1 106 ? -12.102 11.625 4.398 1 96.19 106 ASN A O 1
ATOM 824 N N . PRO A 1 107 ? -13.961 12.828 4.43 1 96.81 107 PRO A N 1
ATOM 825 C CA . PRO A 1 107 ? -13.664 13.328 5.773 1 96.81 107 PRO A CA 1
ATOM 826 C C . PRO A 1 107 ? -13.922 12.281 6.859 1 96.81 107 PRO A C 1
ATOM 828 O O . PRO A 1 107 ? -13.734 12.562 8.047 1 96.81 107 PRO A O 1
ATOM 831 N N . GLY A 1 108 ? -14.344 11.102 6.492 1 96.38 108 GLY A N 1
ATOM 832 C CA . GLY A 1 108 ? -14.586 10.047 7.461 1 96.38 108 GLY A CA 1
ATOM 833 C C . GLY A 1 108 ? -15.891 9.312 7.23 1 96.38 108 GLY A C 1
ATOM 834 O O . GLY A 1 108 ? -16.938 9.938 7.09 1 96.38 108 GLY A O 1
ATOM 835 N N . GLU A 1 109 ? -15.82 8.078 7.113 1 95.75 109 GLU A N 1
ATOM 836 C CA . GLU A 1 109 ? -16.984 7.223 6.91 1 95.75 109 GLU A CA 1
ATOM 837 C C . GLU A 1 109 ? -16.891 5.945 7.738 1 95.75 109 GLU A C 1
ATOM 839 O O . GLU A 1 109 ? -15.812 5.348 7.836 1 9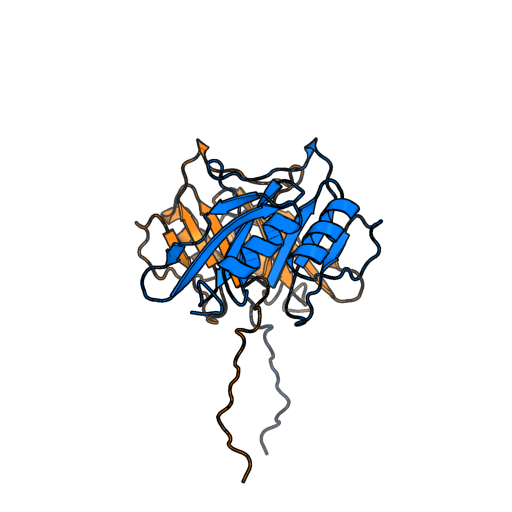5.75 109 GLU A O 1
ATOM 844 N N . ALA A 1 110 ? -18.047 5.531 8.273 1 95.31 110 ALA A N 1
ATOM 845 C CA . ALA A 1 110 ? -18.062 4.285 9.031 1 95.31 110 ALA A CA 1
ATOM 846 C C . ALA A 1 110 ? -17.969 3.074 8.109 1 95.31 110 ALA A C 1
ATOM 848 O O . ALA A 1 110 ? -18.609 3.049 7.047 1 95.31 110 ALA A O 1
ATOM 849 N N . ILE A 1 111 ? -17.156 2.184 8.523 1 90.62 111 ILE A N 1
ATOM 850 C CA . ILE A 1 111 ? -17.109 0.905 7.82 1 90.62 111 ILE A CA 1
ATOM 851 C C . ILE A 1 111 ? -18.156 -0.04 8.406 1 90.62 111 ILE A C 1
ATOM 853 O O . ILE A 1 111 ? -18.234 -0.222 9.625 1 90.62 111 ILE A O 1
ATOM 857 N N . PRO A 1 112 ? -18.953 -0.639 7.586 1 86.81 112 PRO A N 1
ATOM 858 C CA . PRO A 1 112 ? -19.969 -1.556 8.109 1 86.81 112 PRO A CA 1
ATOM 859 C C . PRO A 1 112 ? -19.375 -2.676 8.961 1 86.81 112 PRO A C 1
ATOM 861 O O . PRO A 1 112 ? -18.281 -3.156 8.672 1 86.81 112 PRO A O 1
ATOM 864 N N . GLY A 1 113 ? -20.078 -3.117 10.039 1 86.38 113 GLY A N 1
ATOM 865 C CA . GLY A 1 113 ? -19.656 -4.223 10.883 1 86.38 113 GLY A CA 1
ATOM 866 C C . GLY A 1 113 ? -18.766 -3.789 12.031 1 86.38 113 GLY A C 1
ATOM 867 O O . GLY A 1 113 ? -17.922 -4.562 12.5 1 86.38 113 GLY A O 1
ATOM 868 N N . ASP A 1 114 ? -18.766 -2.549 12.344 1 87.94 114 ASP A N 1
ATOM 869 C CA . ASP A 1 114 ? -18.031 -1.987 13.469 1 87.94 114 ASP A CA 1
ATOM 870 C C . ASP A 1 114 ? -16.516 -2.145 13.266 1 87.94 114 ASP A C 1
ATOM 872 O O . ASP A 1 114 ? -15.797 -2.488 14.203 1 87.94 114 ASP A O 1
ATOM 876 N N . MET A 1 115 ? -16.156 -1.932 12.094 1 89.12 115 MET A N 1
ATOM 877 C CA . MET A 1 115 ? -14.758 -2.117 11.75 1 89.12 115 MET A CA 1
ATOM 878 C C . MET A 1 115 ? -14.016 -0.783 11.734 1 89.12 115 MET A C 1
ATOM 880 O O . MET A 1 115 ? -12.922 -0.682 11.188 1 89.12 115 MET A O 1
ATOM 884 N N . GLY A 1 116 ? -14.695 0.238 12.32 1 93.88 116 GLY A N 1
ATOM 885 C CA . GLY A 1 116 ? -14.039 1.531 12.43 1 93.88 116 GLY A CA 1
ATOM 886 C C . GLY A 1 116 ? -14.453 2.5 11.336 1 93.88 116 GLY A C 1
ATOM 887 O O . GLY A 1 116 ? -15.586 2.451 10.852 1 93.88 116 GLY A O 1
ATOM 888 N N . PHE A 1 117 ? -13.586 3.453 11.102 1 95 117 PHE A N 1
ATOM 889 C CA . PHE A 1 117 ? -13.828 4.543 10.164 1 95 117 PHE A CA 1
ATOM 890 C C . PHE A 1 117 ? -12.664 4.691 9.195 1 95 117 PHE A C 1
ATOM 892 O O . PHE A 1 117 ? -11.531 4.32 9.508 1 95 117 PHE A O 1
ATOM 899 N N . PHE A 1 118 ? -12.977 5.168 8.039 1 95.94 118 PHE A N 1
ATOM 900 C CA . PHE A 1 118 ? -11.898 5.484 7.102 1 95.94 118 PHE A CA 1
ATOM 901 C C . PHE A 1 118 ? -12.117 6.855 6.473 1 95.94 118 PHE A C 1
ATOM 903 O O . PHE A 1 118 ? -13.234 7.383 6.484 1 95.94 118 PHE A O 1
ATOM 910 N N . ALA A 1 119 ? -11.094 7.414 5.977 1 97.31 119 ALA A N 1
ATOM 911 C CA . ALA A 1 119 ? -11.039 8.688 5.254 1 97.31 119 ALA A CA 1
ATOM 912 C C . ALA A 1 119 ? -9.984 8.648 4.156 1 97.31 119 ALA A C 1
ATOM 914 O O . ALA A 1 119 ? -9.18 7.715 4.09 1 97.31 119 ALA A O 1
ATOM 915 N N . ASP A 1 120 ? -10.062 9.609 3.27 1 97 120 ASP A N 1
ATOM 916 C CA . ASP A 1 120 ? -9.102 9.695 2.174 1 97 120 ASP A CA 1
ATOM 917 C C . ASP A 1 120 ? -8.594 11.125 2.006 1 97 120 ASP A C 1
ATOM 919 O O . ASP A 1 120 ? -9.344 12.086 2.207 1 97 120 ASP A O 1
ATOM 923 N N . PHE A 1 121 ? -7.391 11.219 1.541 1 97.62 121 PHE A N 1
ATOM 924 C CA . PHE A 1 121 ? -6.824 12.531 1.271 1 97.62 121 PHE A CA 1
ATOM 925 C C . PHE A 1 121 ? -5.773 12.453 0.17 1 97.62 121 PHE A C 1
ATOM 927 O O . PHE A 1 121 ? -5.258 11.375 -0.13 1 97.62 121 PHE A O 1
ATOM 934 N N . TYR A 1 122 ? -5.492 13.555 -0.467 1 97.31 122 TYR A N 1
ATOM 935 C CA . TYR A 1 122 ? -4.312 13.734 -1.306 1 97.31 122 TYR A CA 1
ATOM 936 C C . TYR A 1 122 ? -3.148 14.289 -0.497 1 97.31 122 TYR A C 1
ATOM 938 O O . TYR A 1 122 ? -3.299 15.289 0.211 1 97.31 122 TYR A O 1
ATOM 946 N N . ASP A 1 123 ? -2.014 13.641 -0.646 1 96.94 123 ASP A N 1
ATOM 947 C CA . ASP A 1 123 ? -0.83 14.18 0.015 1 96.94 123 ASP A CA 1
ATOM 948 C C . ASP A 1 123 ? -0.221 15.32 -0.794 1 96.94 123 ASP A C 1
ATOM 950 O O . ASP A 1 123 ? -0.819 15.789 -1.766 1 96.94 123 ASP A O 1
ATOM 954 N N . SER A 1 124 ? 0.928 15.836 -0.44 1 97.12 124 SER A N 1
ATOM 955 C CA . SER A 1 124 ? 1.569 17 -1.059 1 97.12 124 SER A CA 1
ATOM 956 C C . SER A 1 124 ? 1.927 16.719 -2.516 1 97.12 124 SER A C 1
ATOM 958 O O . SER A 1 124 ? 2.189 17.641 -3.283 1 97.12 124 SER A O 1
ATOM 960 N N . GLU A 1 125 ? 2.039 15.477 -2.895 1 96.38 125 GLU A N 1
ATOM 961 C CA . GLU A 1 125 ? 2.436 15.07 -4.238 1 96.38 125 GLU A CA 1
ATOM 962 C C . GLU A 1 125 ? 1.245 14.531 -5.027 1 96.38 125 GLU A C 1
ATOM 964 O O . GLU A 1 125 ? 1.42 13.883 -6.062 1 96.38 125 GLU A O 1
ATOM 969 N N . ARG A 1 126 ? 0.063 14.625 -4.398 1 95 126 ARG A N 1
ATOM 970 C CA . ARG A 1 126 ? -1.221 14.273 -4.996 1 95 126 ARG A CA 1
ATOM 971 C C . ARG A 1 126 ? -1.434 12.758 -4.988 1 95 126 ARG A C 1
ATOM 973 O O . ARG A 1 126 ? -2.262 12.242 -5.738 1 95 126 ARG A O 1
ATOM 980 N N . ASN A 1 127 ? -0.669 12.047 -4.281 1 95.69 127 ASN A N 1
ATOM 981 C CA . ASN A 1 127 ? -1.006 10.648 -4.039 1 95.69 127 ASN A CA 1
ATOM 982 C C . ASN A 1 127 ? -2.291 10.516 -3.225 1 95.69 127 ASN A C 1
ATOM 984 O O . ASN A 1 127 ? -2.521 11.281 -2.291 1 95.69 127 ASN A O 1
ATOM 988 N N . LEU A 1 128 ? -3.111 9.602 -3.561 1 96.25 128 LEU A N 1
ATOM 989 C CA . LEU A 1 128 ? -4.32 9.297 -2.801 1 96.25 128 LEU A CA 1
ATOM 990 C C . LEU A 1 128 ? -4.035 8.266 -1.717 1 96.25 128 LEU A C 1
ATOM 992 O O . LEU A 1 128 ? -3.68 7.125 -2.02 1 96.25 128 LEU A O 1
ATOM 996 N N . ILE A 1 129 ? -4.203 8.648 -0.458 1 96.19 129 ILE A N 1
ATOM 997 C CA . ILE A 1 129 ? -3.895 7.805 0.691 1 96.19 129 ILE A CA 1
ATOM 998 C C . ILE A 1 129 ? -5.082 7.785 1.65 1 96.19 129 ILE A C 1
ATOM 1000 O O . ILE A 1 129 ? -5.758 8.797 1.835 1 96.19 129 ILE A O 1
ATOM 1004 N N . GLY A 1 130 ? -5.266 6.645 2.24 1 96.12 130 GLY A N 1
ATOM 1005 C CA . GLY A 1 130 ? -6.336 6.516 3.215 1 96.12 130 GLY A CA 1
ATOM 1006 C C . GLY A 1 130 ? -5.844 6.551 4.648 1 96.12 130 GLY A C 1
ATOM 1007 O O . GLY A 1 130 ? -4.672 6.285 4.914 1 96.12 130 GLY A O 1
ATOM 1008 N N . ILE A 1 131 ? -6.812 6.852 5.508 1 95.31 131 ILE A N 1
ATOM 1009 C CA . ILE A 1 131 ? -6.625 6.742 6.949 1 95.31 131 ILE A CA 1
ATOM 1010 C C . ILE A 1 131 ? -7.68 5.805 7.535 1 95.31 131 ILE A C 1
ATOM 1012 O O . ILE A 1 131 ? -8.844 5.84 7.133 1 95.31 131 ILE A O 1
ATOM 1016 N N . TRP A 1 132 ? -7.238 5.035 8.477 1 93.38 132 TRP A N 1
ATOM 1017 C CA . TRP A 1 132 ? -8.148 4.18 9.234 1 93.38 132 TRP A CA 1
ATOM 1018 C C . TRP A 1 132 ? -7.988 4.402 10.734 1 93.38 132 TRP A C 1
ATOM 1020 O O . TRP A 1 132 ? -6.871 4.586 11.219 1 93.38 132 TRP A O 1
ATOM 1030 N N . SER A 1 133 ? -9.125 4.352 11.398 1 93.44 133 SER A N 1
ATOM 1031 C CA . SER A 1 133 ? -9.117 4.414 12.859 1 93.44 133 SER A CA 1
ATOM 1032 C C . SER A 1 133 ? -10.375 3.775 13.445 1 93.44 133 SER A C 1
ATOM 1034 O O . SER A 1 133 ? -11.422 3.748 12.797 1 93.44 133 SER A O 1
ATOM 1036 N N . MET A 1 134 ? -10.211 3.279 14.602 1 92.94 134 MET A N 1
ATOM 1037 C CA . MET A 1 134 ? -11.391 2.773 15.312 1 92.94 134 MET A CA 1
ATOM 1038 C C . MET A 1 134 ? -12.25 3.922 15.828 1 92.94 134 MET A C 1
ATOM 1040 O O . MET A 1 134 ? -13.414 3.723 16.156 1 92.94 134 MET A O 1
ATOM 1044 N N . LYS A 1 135 ? -11.703 5.105 15.828 1 92.94 135 LYS A N 1
ATOM 1045 C CA . LYS A 1 135 ? -12.406 6.266 16.375 1 92.94 135 LYS A CA 1
ATOM 1046 C C . LYS A 1 135 ? -12.555 7.363 15.32 1 92.94 135 LYS A C 1
ATOM 1048 O O . LYS A 1 135 ? -11.609 7.652 14.586 1 92.94 135 LYS A O 1
ATOM 1053 N N . LEU A 1 136 ? -13.688 7.91 15.32 1 93.81 136 LEU A N 1
ATOM 1054 C CA . LEU A 1 136 ? -13.898 9.062 14.445 1 93.81 136 LEU A CA 1
ATOM 1055 C C . LEU A 1 136 ? -13.203 10.297 15.008 1 93.81 136 LEU A C 1
ATOM 1057 O O . LEU A 1 136 ? -12.586 11.055 14.258 1 93.81 136 LEU A O 1
ATOM 1061 N N . SER A 1 137 ? -13.414 10.422 16.312 1 92.19 137 SER A N 1
ATOM 1062 C CA . SER A 1 137 ? -12.773 11.516 17.031 1 92.19 137 SER A CA 1
ATOM 1063 C C . SER A 1 137 ? -12.25 11.055 18.391 1 92.19 137 SER A C 1
ATOM 1065 O O . SER A 1 137 ? -12.711 10.055 18.938 1 92.19 137 SER A O 1
ATOM 1067 N N . LEU A 1 138 ? -11.164 11.75 18.891 1 83.38 138 LEU A N 1
ATOM 1068 C CA . LEU A 1 138 ? -10.594 11.383 20.172 1 83.38 138 LEU A CA 1
ATOM 1069 C C . LEU A 1 138 ? -11.594 11.602 21.297 1 83.38 138 LEU A C 1
ATOM 1071 O O . LEU A 1 138 ? -11.508 10.961 22.344 1 83.38 138 LEU A O 1
ATOM 1075 N N . ASP A 1 139 ? -12.406 12.453 21.094 1 76.56 139 ASP A N 1
ATOM 1076 C CA . ASP A 1 139 ? -13.406 12.75 22.109 1 76.56 139 ASP A CA 1
ATOM 1077 C C . ASP A 1 139 ? -14.586 11.789 22.031 1 76.56 139 ASP A C 1
ATOM 1079 O O . ASP A 1 139 ? -15.461 11.789 22.891 1 76.56 139 ASP A O 1
ATOM 1083 N N . ALA A 1 140 ? -14.422 10.961 21.141 1 61.5 140 ALA A N 1
ATOM 1084 C CA . ALA A 1 140 ? -15.562 10.055 21.016 1 61.5 140 ALA A CA 1
ATOM 1085 C C . ALA A 1 140 ? -15.312 8.758 21.781 1 61.5 140 ALA A C 1
ATOM 1087 O O . ALA A 1 140 ? -14.172 8.305 21.906 1 61.5 140 ALA A O 1
ATOM 1088 N N . MET B 1 1 ? -1.954 0.629 46.688 1 23.5 1 MET B N 1
ATOM 1089 C CA . MET B 1 1 ? -2.443 -0.387 45.781 1 23.5 1 MET B CA 1
ATOM 1090 C C . MET B 1 1 ? -2.732 0.22 44.406 1 23.5 1 MET B C 1
ATOM 1092 O O . MET B 1 1 ? -3.709 0.954 44.25 1 23.5 1 MET B O 1
ATOM 1096 N N . SER B 1 2 ? -1.861 0.793 43.656 1 26.45 2 SER B N 1
ATOM 1097 C CA . SER B 1 2 ? -2.057 1.738 42.562 1 26.45 2 SER B CA 1
ATOM 1098 C C . SER B 1 2 ? -2.898 1.127 41.438 1 26.45 2 SER B C 1
ATOM 1100 O O . SER B 1 2 ? -2.838 -0.081 41.188 1 26.45 2 SER B O 1
ATOM 1102 N N . ASN B 1 3 ? -4.176 1.678 41.125 1 28.39 3 ASN B N 1
ATOM 1103 C CA . ASN B 1 3 ? -5.32 1.159 40.375 1 28.39 3 ASN B CA 1
ATOM 1104 C C . ASN B 1 3 ? -4.922 0.724 38.969 1 28.39 3 ASN B C 1
ATOM 1106 O O . ASN B 1 3 ? -4.328 1.5 38.219 1 28.39 3 ASN B O 1
ATOM 1110 N N . PRO B 1 4 ? -4.969 -0.465 38.625 1 29.83 4 PRO B N 1
ATOM 1111 C CA . PRO B 1 4 ? -4.453 -1.251 37.5 1 29.83 4 PRO B CA 1
ATOM 1112 C C . PRO B 1 4 ? -4.785 -0.632 36.156 1 29.83 4 PRO B C 1
ATOM 1114 O O . PRO B 1 4 ? -4.043 -0.82 35.188 1 29.83 4 PRO B O 1
ATOM 1117 N N . GLN B 1 5 ? -6.102 -0.269 35.844 1 28.84 5 GLN B N 1
ATOM 1118 C CA . GLN B 1 5 ? -7.008 -0.301 34.688 1 28.84 5 GLN B CA 1
ATOM 1119 C C . GLN B 1 5 ? -6.668 0.798 33.688 1 28.84 5 GLN B C 1
ATOM 1121 O O . GLN B 1 5 ? -7.492 1.151 32.844 1 28.84 5 GLN B O 1
ATOM 1126 N N . ASP B 1 6 ? -6.016 1.842 34.031 1 30.81 6 ASP B N 1
ATOM 1127 C CA . ASP B 1 6 ? -5.871 3.131 33.344 1 30.81 6 ASP B CA 1
ATOM 1128 C C . ASP B 1 6 ? -5.348 2.951 31.938 1 30.81 6 ASP B C 1
ATOM 1130 O O . ASP B 1 6 ? -4.137 2.912 31.719 1 30.81 6 ASP B O 1
ATOM 1134 N N . CYS B 1 7 ? -5.707 1.892 31.328 1 30.11 7 CYS B N 1
ATOM 1135 C CA . CYS B 1 7 ? -5.5 1.538 29.938 1 30.11 7 CYS B CA 1
ATOM 1136 C C . CYS B 1 7 ? -5.66 2.758 29.031 1 30.11 7 CYS B C 1
ATOM 1138 O O . CYS B 1 7 ? -6.77 3.082 28.609 1 30.11 7 CYS B O 1
ATOM 1140 N N . ASP B 1 8 ? -5.352 3.906 29.297 1 34.59 8 ASP B N 1
ATOM 1141 C CA . ASP B 1 8 ? -5.328 5.121 28.5 1 34.59 8 ASP B CA 1
ATOM 1142 C C . ASP B 1 8 ? -4.914 4.816 27.062 1 34.59 8 ASP B C 1
ATOM 1144 O O . ASP B 1 8 ? -3.725 4.793 26.734 1 34.59 8 ASP B O 1
ATOM 1148 N N . SER B 1 9 ? -5.289 3.705 26.438 1 37.56 9 SER B N 1
ATOM 1149 C CA . SER B 1 9 ? -5.016 2.895 25.25 1 37.56 9 SER B CA 1
ATOM 1150 C C . SER B 1 9 ? -5.039 3.74 23.984 1 37.56 9 SER B C 1
ATOM 1152 O O . SER B 1 9 ? -6.09 3.889 23.344 1 37.56 9 SER B O 1
ATOM 1154 N N . LYS B 1 10 ? -4.488 4.93 24.031 1 42.09 10 LYS B N 1
ATOM 1155 C CA . LYS B 1 10 ? -4.434 5.707 22.797 1 42.09 10 LYS B CA 1
ATOM 1156 C C . LYS B 1 10 ? -4.168 4.809 21.594 1 42.09 10 LYS B C 1
ATOM 1158 O O . LYS B 1 10 ? -3.27 3.965 21.625 1 42.09 10 LYS B O 1
ATOM 1163 N N . PRO B 1 11 ? -5.199 4.543 20.922 1 49.03 11 PRO B N 1
ATOM 1164 C CA . PRO B 1 11 ? -4.984 3.68 19.766 1 49.03 11 PRO B CA 1
ATOM 1165 C C . PRO B 1 11 ? -3.652 3.947 19.062 1 49.03 11 PRO B C 1
ATOM 1167 O O . PRO B 1 11 ? -3.242 5.105 18.938 1 49.03 11 PRO B O 1
ATOM 1170 N N . THR B 1 12 ? -2.672 3.104 19.375 1 53.5 12 THR B N 1
ATOM 1171 C CA . THR B 1 12 ? -1.342 3.189 18.781 1 53.5 12 THR B CA 1
ATOM 1172 C C . THR B 1 12 ? -1.429 3.186 17.25 1 53.5 12 THR B C 1
ATOM 1174 O O . THR B 1 12 ? -2.125 2.354 16.672 1 53.5 12 THR B O 1
ATOM 1177 N N . PRO B 1 13 ? -1.059 4.246 16.688 1 60.84 13 PRO B N 1
ATOM 1178 C CA . PRO B 1 13 ? -0.96 4.203 15.219 1 60.84 13 PRO B CA 1
ATOM 1179 C C . PRO B 1 13 ? -0.311 2.918 14.711 1 60.84 13 PRO B C 1
ATOM 1181 O O . PRO B 1 13 ? 0.563 2.357 15.375 1 60.84 13 PRO B O 1
ATOM 1184 N N . THR B 1 14 ? -0.922 2.295 13.781 1 67 14 THR B N 1
ATOM 1185 C CA . THR B 1 14 ? -0.429 1.029 13.25 1 67 14 THR B CA 1
ATOM 1186 C C . THR B 1 14 ? 0.35 1.253 11.953 1 67 14 THR B C 1
ATOM 1188 O O . THR B 1 14 ? 0.844 0.3 11.352 1 67 14 THR B O 1
ATOM 1191 N N . GLY B 1 15 ? 0.722 2.467 11.688 1 76.25 15 GLY B N 1
ATOM 1192 C CA . GLY B 1 15 ? 1.377 2.611 10.398 1 76.25 15 GLY B CA 1
ATOM 1193 C C . GLY B 1 15 ? 0.516 2.154 9.234 1 76.25 15 GLY B C 1
ATOM 1194 O O . GLY B 1 15 ? -0.708 2.295 9.273 1 76.25 15 GLY B O 1
ATOM 1195 N N . PHE B 1 16 ? 1.172 1.709 8.172 1 80.62 16 PHE B N 1
ATOM 1196 C CA . PHE B 1 16 ? 0.381 1.143 7.086 1 80.62 16 PHE B CA 1
ATOM 1197 C C . PHE B 1 16 ? -0.308 -0.142 7.531 1 80.62 16 PHE B C 1
ATOM 1199 O O . PHE B 1 16 ? 0.349 -1.077 7.992 1 80.62 16 PHE B O 1
ATOM 1206 N N . CYS B 1 17 ? -1.599 -0.173 7.359 1 82.88 17 CYS B N 1
ATOM 1207 C CA . CYS B 1 17 ? -2.316 -1.288 7.965 1 82.88 17 CYS B CA 1
ATOM 1208 C C . CYS B 1 17 ? -3.236 -1.96 6.953 1 82.88 17 CYS B C 1
ATOM 1210 O O . CYS B 1 17 ? -3.754 -3.049 7.203 1 82.88 17 CYS B O 1
ATOM 1212 N N . TRP B 1 18 ? -3.408 -1.355 5.883 1 89.25 18 TRP B N 1
ATOM 1213 C CA . TRP B 1 18 ? -4.367 -1.85 4.898 1 89.25 18 TRP B CA 1
ATOM 1214 C C . TRP B 1 18 ? -3.977 -1.413 3.49 1 89.25 18 TRP B C 1
ATOM 1216 O O . TRP B 1 18 ? -3.518 -0.287 3.287 1 89.25 18 TRP B O 1
ATOM 1226 N N . VAL B 1 19 ? -4.199 -2.287 2.539 1 93.12 19 VAL B N 1
ATOM 1227 C CA . VAL B 1 19 ? -3.967 -1.953 1.137 1 93.12 19 VAL B CA 1
ATOM 1228 C C . VAL B 1 19 ? -5.18 -2.355 0.302 1 93.12 19 VAL B C 1
ATOM 1230 O O . VAL B 1 19 ? -5.699 -3.467 0.442 1 93.12 19 VAL B O 1
ATOM 1233 N N . GLU B 1 20 ? -5.598 -1.438 -0.549 1 94.62 20 GLU B N 1
ATOM 1234 C CA . GLU B 1 20 ? -6.625 -1.745 -1.541 1 94.62 20 GLU B CA 1
ATOM 1235 C C . GLU B 1 20 ? -6.023 -1.877 -2.936 1 94.62 20 GLU B C 1
ATOM 1237 O O . GLU B 1 20 ? -5.34 -0.966 -3.412 1 94.62 20 GLU B O 1
ATOM 1242 N N . ILE B 1 21 ? -6.289 -2.965 -3.551 1 95.38 21 ILE B N 1
ATOM 1243 C CA . ILE B 1 21 ? -5.816 -3.221 -4.906 1 95.38 21 ILE B CA 1
ATOM 1244 C C . ILE B 1 21 ? -6.992 -3.164 -5.883 1 95.38 21 ILE B C 1
ATOM 1246 O O . ILE B 1 21 ? -7.941 -3.945 -5.766 1 95.38 21 ILE B O 1
ATOM 1250 N N . PRO B 1 22 ? -6.926 -2.242 -6.805 1 96.25 22 PRO B N 1
ATOM 1251 C CA . PRO B 1 22 ? -8.008 -2.195 -7.793 1 96.25 22 PRO B CA 1
ATOM 1252 C C . PRO B 1 22 ? -7.934 -3.346 -8.797 1 96.25 22 PRO B C 1
ATOM 1254 O O . PRO B 1 22 ? -6.844 -3.711 -9.25 1 96.25 22 PRO B O 1
ATOM 1257 N N . VAL B 1 23 ? -9.086 -3.82 -9.133 1 96.19 23 VAL B N 1
ATOM 1258 C CA . VAL B 1 23 ? -9.141 -4.938 -10.07 1 96.19 23 VAL B CA 1
ATOM 1259 C C . VAL B 1 23 ? -10.305 -4.742 -11.039 1 96.19 23 VAL B C 1
ATOM 1261 O O . VAL B 1 23 ? -11.375 -4.273 -10.641 1 96.19 23 VAL B O 1
ATOM 1264 N N . THR B 1 24 ? -10.141 -5.141 -12.281 1 95.88 24 THR B N 1
ATOM 1265 C CA . THR B 1 24 ? -11.203 -4.988 -13.273 1 95.88 24 THR B CA 1
ATOM 1266 C C . THR B 1 24 ? -12.031 -6.262 -13.375 1 95.88 24 THR B C 1
ATOM 1268 O O . THR B 1 24 ? -13.203 -6.215 -13.75 1 95.88 24 THR B O 1
ATOM 1271 N N . ASP B 1 25 ? -11.492 -7.371 -13.062 1 95.19 25 ASP B N 1
ATOM 1272 C CA . ASP B 1 25 ? -12.156 -8.672 -13.008 1 95.19 25 ASP B CA 1
ATOM 1273 C C . ASP B 1 25 ? -11.898 -9.367 -11.672 1 95.19 25 ASP B C 1
ATOM 1275 O O . ASP B 1 25 ? -10.828 -9.961 -11.477 1 95.19 25 ASP B O 1
ATOM 1279 N N . MET B 1 26 ? -12.906 -9.328 -10.836 1 94.69 26 MET B N 1
ATOM 1280 C CA . MET B 1 26 ? -12.758 -9.836 -9.469 1 94.69 26 MET B CA 1
ATOM 1281 C C . MET B 1 26 ? -12.469 -11.336 -9.477 1 94.69 26 MET B C 1
ATOM 1283 O O . MET B 1 26 ? -11.602 -11.805 -8.734 1 94.69 26 MET B O 1
ATOM 1287 N N . LYS B 1 27 ? -13.18 -12.055 -10.242 1 93.5 27 LYS B N 1
ATOM 1288 C CA . LYS B 1 27 ? -12.977 -13.5 -10.305 1 93.5 27 LYS B CA 1
ATOM 1289 C C . LYS B 1 27 ? -11.555 -13.836 -10.742 1 93.5 27 LYS B C 1
ATOM 1291 O O . LYS B 1 27 ? -10.914 -14.703 -10.148 1 93.5 27 LYS B O 1
ATOM 1296 N N . ARG B 1 28 ? -11.094 -13.203 -11.766 1 95.5 28 ARG B N 1
ATOM 1297 C CA . ARG B 1 28 ? -9.742 -13.422 -12.266 1 95.5 28 ARG B CA 1
ATOM 1298 C C . ARG B 1 28 ? -8.703 -13.07 -11.203 1 95.5 28 ARG B C 1
ATOM 1300 O O . ARG B 1 28 ? -7.738 -13.805 -11 1 95.5 28 ARG B O 1
ATOM 1307 N N . ALA B 1 29 ? -8.93 -11.953 -10.547 1 95.44 29 ALA B N 1
ATOM 1308 C CA . ALA B 1 29 ? -7.996 -11.5 -9.523 1 95.44 29 ALA B CA 1
ATOM 1309 C C . ALA B 1 29 ? -7.961 -12.469 -8.344 1 95.44 29 ALA B C 1
ATOM 1311 O O . ALA B 1 29 ? -6.887 -12.812 -7.848 1 95.44 29 ALA B O 1
ATOM 1312 N N . LEU B 1 30 ? -9.109 -12.875 -7.895 1 93.19 30 LEU B N 1
ATOM 1313 C CA . LEU B 1 30 ? -9.172 -13.805 -6.773 1 93.19 30 LEU B CA 1
ATOM 1314 C C . LEU B 1 30 ? -8.477 -15.117 -7.113 1 93.19 30 LEU B C 1
ATOM 1316 O O . LEU B 1 30 ? -7.789 -15.695 -6.27 1 93.19 30 LEU B O 1
ATOM 1320 N N . LYS B 1 31 ? -8.648 -15.578 -8.242 1 94.5 31 LYS B N 1
ATOM 1321 C CA . LYS B 1 31 ? -7.965 -16.781 -8.688 1 94.5 31 LYS B CA 1
ATOM 1322 C C . LYS B 1 31 ? -6.449 -16.594 -8.68 1 94.5 31 LYS B C 1
ATOM 1324 O O . LYS B 1 31 ? -5.711 -17.469 -8.211 1 94.5 31 LYS B O 1
ATOM 1329 N N . PHE B 1 32 ? -6 -15.516 -9.234 1 96.75 32 PHE B N 1
ATOM 1330 C CA . PHE B 1 32 ? -4.574 -15.219 -9.281 1 96.75 32 PHE B CA 1
ATOM 1331 C C . PHE B 1 32 ? -3.967 -15.242 -7.887 1 96.75 32 PHE B C 1
ATOM 1333 O O . PHE B 1 32 ? -2.988 -15.945 -7.637 1 96.75 32 PHE B O 1
ATOM 1340 N N . TYR B 1 33 ? -4.508 -14.398 -6.988 1 94.5 33 TYR B N 1
ATOM 1341 C CA . TYR B 1 33 ? -3.936 -14.266 -5.656 1 94.5 33 TYR B CA 1
ATOM 1342 C C . TYR B 1 33 ? -4.094 -15.555 -4.855 1 94.5 33 TYR B C 1
ATOM 1344 O O . TYR B 1 33 ? -3.271 -15.859 -3.99 1 94.5 33 TYR B O 1
ATOM 1352 N N . GLY B 1 34 ? -5.156 -16.281 -5.082 1 93.06 34 GLY B N 1
ATOM 1353 C CA . GLY B 1 34 ? -5.27 -17.609 -4.508 1 93.06 34 GLY B CA 1
ATOM 1354 C C . GLY B 1 34 ? -4.168 -18.547 -4.953 1 93.06 34 GLY B C 1
ATOM 1355 O O . GLY B 1 34 ? -3.52 -19.188 -4.129 1 93.06 34 GLY B O 1
ATOM 1356 N N . ASP B 1 35 ? -3.945 -18.641 -6.246 1 95 35 ASP B N 1
ATOM 1357 C CA . ASP B 1 35 ? -2.939 -19.531 -6.824 1 95 35 ASP B CA 1
ATOM 1358 C C . ASP B 1 35 ? -1.531 -19.094 -6.418 1 95 35 ASP B C 1
ATOM 1360 O O . ASP B 1 35 ? -0.684 -19.938 -6.109 1 95 35 ASP B O 1
ATOM 1364 N N . ALA B 1 36 ? -1.29 -17.859 -6.395 1 94.5 36 ALA B N 1
ATOM 1365 C CA . ALA B 1 36 ? 0.064 -17.359 -6.184 1 94.5 36 ALA B CA 1
ATOM 1366 C C . ALA B 1 36 ? 0.419 -17.344 -4.699 1 94.5 36 ALA B C 1
ATOM 1368 O O . ALA B 1 36 ? 1.561 -17.625 -4.328 1 94.5 36 ALA B O 1
ATOM 1369 N N . PHE B 1 37 ? -0.613 -16.953 -3.83 1 91.44 37 PHE B N 1
ATOM 1370 C CA . PHE B 1 37 ? -0.254 -16.656 -2.447 1 91.44 37 PHE B CA 1
ATOM 1371 C C . PHE B 1 37 ? -1.204 -17.359 -1.481 1 91.44 37 PHE B C 1
ATOM 1373 O O . PHE B 1 37 ? -1.113 -17.156 -0.267 1 91.44 37 PHE B O 1
ATOM 1380 N N . GLN B 1 38 ? -2.191 -18.062 -1.986 1 90.19 38 GLN B N 1
ATOM 1381 C CA . GLN B 1 38 ? -3.172 -18.781 -1.19 1 90.19 38 GLN B CA 1
ATOM 1382 C C . GLN B 1 38 ? -4.09 -17.828 -0.432 1 90.19 38 GLN B C 1
ATOM 1384 O O . GLN B 1 38 ? -4.48 -18.109 0.703 1 90.19 38 GLN B O 1
ATOM 1389 N N . TRP B 1 39 ? -4.301 -16.734 -1.043 1 88.5 39 TRP B N 1
ATOM 1390 C CA . TRP B 1 39 ? -5.254 -15.805 -0.446 1 88.5 39 TRP B CA 1
ATOM 1391 C C . TRP B 1 39 ? -6.684 -16.312 -0.61 1 88.5 39 TRP B C 1
ATOM 1393 O O . TRP B 1 39 ? -7.035 -16.859 -1.653 1 88.5 39 TRP B O 1
ATOM 1403 N N . LYS B 1 40 ? -7.379 -16.047 0.46 1 85.81 40 LYS B N 1
ATOM 1404 C CA . LYS B 1 40 ? -8.805 -16.359 0.442 1 85.81 40 LYS B CA 1
ATOM 1405 C C . LYS B 1 40 ? -9.656 -15.109 0.614 1 85.81 40 LYS B C 1
ATOM 1407 O O . LYS B 1 40 ? -9.219 -14.148 1.251 1 85.81 40 LYS B O 1
ATOM 1412 N N . CYS B 1 41 ? -10.781 -15.18 -0.047 1 82.06 41 CYS B N 1
ATOM 1413 C CA . CYS B 1 41 ? -11.703 -14.055 0.083 1 82.06 41 CYS B CA 1
ATOM 1414 C C . CYS B 1 41 ? -12.719 -14.305 1.193 1 82.06 41 CYS B C 1
ATOM 1416 O O . CYS B 1 41 ? -13.203 -15.43 1.354 1 82.06 41 CYS B O 1
ATOM 1418 N N . LYS B 1 42 ? -12.891 -13.219 1.89 1 74.94 42 LYS B N 1
ATOM 1419 C CA . LYS B 1 42 ? -13.906 -13.344 2.938 1 74.94 42 LYS B CA 1
ATOM 1420 C C . LYS B 1 42 ? -15.312 -13.172 2.369 1 74.94 42 LYS B C 1
ATOM 1422 O O . LYS B 1 42 ? -16.281 -13.703 2.92 1 74.94 42 LYS B O 1
ATOM 1427 N N . SER B 1 43 ? -15.219 -12.375 1.325 1 67.31 43 SER B N 1
ATOM 1428 C CA . SER B 1 43 ? -16.516 -12.133 0.706 1 67.31 43 SER B CA 1
ATOM 1429 C C . SER B 1 43 ? -16.594 -12.75 -0.685 1 67.31 43 SER B C 1
ATOM 1431 O O . SER B 1 43 ? -15.562 -13.086 -1.279 1 67.31 43 SER B O 1
ATOM 1433 N N . GLY B 1 44 ? -17.609 -13.375 -1.068 1 64.38 44 GLY B N 1
ATOM 1434 C CA . GLY B 1 44 ? -17.906 -14.008 -2.344 1 64.38 44 GLY B CA 1
ATOM 1435 C C . GLY B 1 44 ? -17.344 -13.242 -3.531 1 64.38 44 GLY B C 1
ATOM 1436 O O . GLY B 1 44 ? -16.984 -12.07 -3.404 1 64.38 44 GLY B O 1
ATOM 1437 N N . ASP B 1 45 ? -17.062 -13.805 -4.727 1 63.03 45 ASP B N 1
ATOM 1438 C CA . ASP B 1 45 ? -16.469 -13.281 -5.953 1 63.03 45 ASP B CA 1
ATOM 1439 C C . ASP B 1 45 ? -17.406 -12.297 -6.641 1 63.03 45 ASP B C 1
ATOM 1441 O O . ASP B 1 45 ? -17.031 -11.609 -7.586 1 63.03 45 ASP B O 1
ATOM 1445 N N . GLU B 1 46 ? -18.484 -12.109 -6.121 1 69.94 46 GLU B N 1
ATOM 1446 C CA . GLU B 1 46 ? -19.438 -11.211 -6.762 1 69.94 46 GLU B CA 1
ATOM 1447 C C . GLU B 1 46 ? -19.422 -9.836 -6.094 1 69.94 46 GLU B C 1
ATOM 1449 O O . GLU B 1 46 ? -20.094 -8.914 -6.566 1 69.94 46 GLU B O 1
ATOM 1454 N N . GLN B 1 47 ? -18.562 -9.68 -5.297 1 77.5 47 GLN B N 1
ATOM 1455 C CA . GLN B 1 47 ? -18.578 -8.43 -4.539 1 77.5 47 GLN B CA 1
ATOM 1456 C C . GLN B 1 47 ? -17.672 -7.383 -5.184 1 77.5 47 GLN B C 1
ATOM 1458 O O . GLN B 1 47 ? -16.75 -7.727 -5.938 1 77.5 47 GLN B O 1
ATOM 1463 N N . THR B 1 48 ? -18.078 -6.184 -5.023 1 89.38 48 THR B N 1
ATOM 1464 C CA . THR B 1 48 ? -17.281 -5.066 -5.535 1 89.38 48 THR B CA 1
ATOM 1465 C C . THR B 1 48 ? -16.109 -4.766 -4.605 1 89.38 48 THR B C 1
ATOM 1467 O O . THR B 1 48 ? -15.219 -4.004 -4.961 1 89.38 48 THR B O 1
ATOM 1470 N N . TYR B 1 49 ? -16.125 -5.363 -3.539 1 90.31 49 TYR B N 1
ATOM 1471 C CA . TYR B 1 49 ? -15.078 -5.238 -2.527 1 90.31 49 TYR B CA 1
ATOM 1472 C C . TYR B 1 49 ? -14.859 -6.559 -1.8 1 90.31 49 TYR B C 1
ATOM 1474 O O . TYR B 1 49 ? -15.781 -7.098 -1.191 1 90.31 49 TYR B O 1
ATOM 1482 N N . SER B 1 50 ? -13.688 -7.098 -1.841 1 90.5 50 SER B N 1
ATOM 1483 C CA . SER B 1 50 ? -13.398 -8.391 -1.23 1 90.5 50 SER B CA 1
ATOM 1484 C C . SER B 1 50 ? -12.188 -8.32 -0.311 1 90.5 50 SER B C 1
ATOM 1486 O O . SER B 1 50 ? -11.062 -8.125 -0.776 1 90.5 50 SER B O 1
ATOM 1488 N N . ILE B 1 51 ? -12.43 -8.484 0.912 1 87.94 51 ILE B N 1
ATOM 1489 C CA . ILE B 1 51 ? -11.336 -8.555 1.866 1 87.94 51 ILE B CA 1
ATOM 1490 C C . ILE B 1 51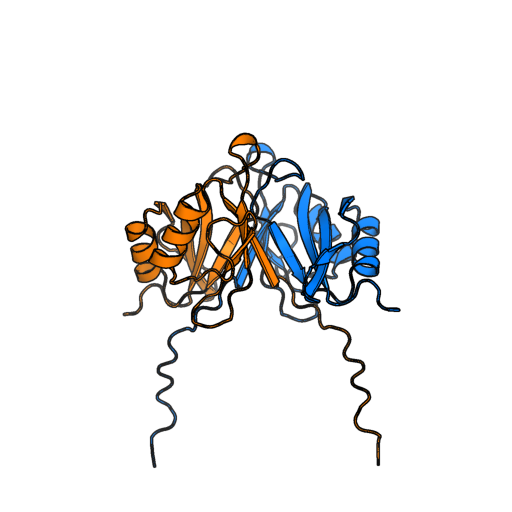 ? -10.57 -9.867 1.677 1 87.94 51 ILE B C 1
ATOM 1492 O O . ILE B 1 51 ? -11.172 -10.922 1.494 1 87.94 51 ILE B O 1
ATOM 1496 N N . VAL B 1 52 ? -9.266 -9.734 1.649 1 85.56 52 VAL B N 1
ATOM 1497 C CA . VAL B 1 52 ? -8.453 -10.93 1.423 1 85.56 52 VAL B CA 1
ATOM 1498 C C . VAL B 1 52 ? -7.715 -11.297 2.705 1 85.56 52 VAL B C 1
ATOM 1500 O O . VAL B 1 52 ? -7.344 -10.43 3.49 1 85.56 52 VAL B O 1
ATOM 1503 N N . GLU B 1 53 ? -7.598 -12.562 2.842 1 83.06 53 GLU B N 1
ATOM 1504 C CA . GLU B 1 53 ? -6.852 -13.117 3.967 1 83.06 53 GLU B CA 1
ATOM 1505 C C . GLU B 1 53 ? -5.84 -14.164 3.5 1 83.06 53 GLU B C 1
ATOM 1507 O O . GLU B 1 53 ? -6.027 -14.789 2.455 1 83.06 53 GLU B O 1
ATOM 1512 N N . ASN B 1 54 ? -4.715 -14.141 4.18 1 76.81 54 ASN B N 1
ATOM 1513 C CA . ASN B 1 54 ? -3.754 -15.211 3.928 1 76.81 54 ASN B CA 1
ATOM 1514 C C . ASN B 1 54 ? -3.824 -16.281 5.004 1 76.81 54 ASN B C 1
ATOM 1516 O O . ASN B 1 54 ? -4.5 -16.109 6.02 1 76.81 54 ASN B O 1
ATOM 1520 N N . PRO B 1 55 ? -3.17 -17.375 4.777 1 73.44 55 PRO B N 1
ATOM 1521 C CA . PRO B 1 55 ? -3.24 -18.469 5.746 1 73.44 55 PRO B CA 1
ATOM 1522 C C . PRO B 1 55 ? -2.631 -18.109 7.098 1 73.44 55 PRO B C 1
ATOM 1524 O O . PRO B 1 55 ? -2.898 -18.766 8.102 1 73.44 55 PRO B O 1
ATOM 1527 N N . PHE B 1 56 ? -1.943 -17.062 7.09 1 70.56 56 PHE B N 1
ATOM 1528 C CA . PHE B 1 56 ? -1.261 -16.703 8.328 1 70.56 56 PHE B CA 1
ATOM 1529 C C . PHE B 1 56 ? -2.057 -15.648 9.094 1 70.56 56 PHE B C 1
ATOM 1531 O O . PHE B 1 56 ? -1.714 -15.312 10.227 1 70.56 56 PHE B O 1
ATOM 1538 N N . GLY B 1 57 ? -3.1 -15.117 8.531 1 66.38 57 GLY B N 1
ATOM 1539 C CA . GLY B 1 57 ? -4.012 -14.203 9.203 1 66.38 57 GLY B CA 1
ATOM 1540 C C . GLY B 1 57 ? -3.424 -12.82 9.406 1 66.38 57 GLY B C 1
ATOM 1541 O O . GLY B 1 57 ? -3.873 -12.07 10.273 1 66.38 57 GLY B O 1
ATOM 1542 N N . ASN B 1 58 ? -2.434 -12.484 8.602 1 62 58 ASN B N 1
ATOM 1543 C CA . ASN B 1 58 ? -1.714 -11.234 8.805 1 62 58 ASN B CA 1
ATOM 1544 C C . ASN B 1 58 ? -1.842 -10.312 7.602 1 62 58 ASN B C 1
ATOM 1546 O O . ASN B 1 58 ? -1.178 -9.273 7.535 1 62 58 ASN B O 1
ATOM 1550 N N . LEU B 1 59 ? -2.625 -10.945 6.656 1 59.59 59 LEU B N 1
ATOM 1551 C CA . LEU B 1 59 ? -2.791 -10.062 5.504 1 59.59 59 LEU B CA 1
ATOM 1552 C C . LEU B 1 59 ? -3.887 -9.031 5.762 1 59.59 59 LEU B C 1
ATOM 1554 O O . LEU B 1 59 ? -4.98 -9.383 6.211 1 59.59 59 LEU B O 1
ATOM 1558 N N . ASN B 1 60 ? -3.525 -7.789 5.516 1 78 60 ASN B N 1
ATOM 1559 C CA . ASN B 1 60 ? -4.445 -6.672 5.707 1 78 60 ASN B CA 1
ATOM 1560 C C . ASN B 1 60 ? -4.664 -5.898 4.406 1 78 60 ASN B C 1
ATOM 1562 O O . ASN B 1 60 ? -4.008 -4.883 4.168 1 78 60 ASN B O 1
ATOM 1566 N N . GLY B 1 61 ? -5.691 -6.488 3.619 1 88.38 61 GLY B N 1
ATOM 1567 C CA . GLY B 1 61 ? -5.992 -5.777 2.387 1 88.38 61 GLY B CA 1
ATOM 1568 C C . GLY B 1 61 ? -7.281 -6.242 1.731 1 88.38 61 GLY B C 1
ATOM 1569 O O . GLY B 1 61 ? -7.984 -7.098 2.273 1 88.38 61 GLY B O 1
ATOM 1570 N N . ALA B 1 62 ? -7.594 -5.582 0.64 1 91.5 62 ALA B N 1
ATOM 1571 C CA . ALA B 1 62 ? -8.805 -5.902 -0.118 1 91.5 62 ALA B CA 1
ATOM 1572 C C . ALA B 1 62 ? -8.594 -5.66 -1.61 1 91.5 62 ALA B C 1
ATOM 1574 O O . ALA B 1 62 ? -7.746 -4.855 -2.002 1 91.5 62 ALA B O 1
ATOM 1575 N N . LEU B 1 63 ? -9.375 -6.398 -2.369 1 93.94 63 LEU B N 1
ATOM 1576 C CA . LEU B 1 63 ? -9.531 -6.129 -3.793 1 93.94 63 LEU B CA 1
ATOM 1577 C C . LEU B 1 63 ? -10.758 -5.27 -4.051 1 93.94 63 LEU B C 1
ATOM 1579 O O . LEU B 1 63 ? -11.836 -5.543 -3.52 1 93.94 63 LEU B O 1
ATOM 1583 N N . ARG B 1 64 ? -10.555 -4.254 -4.766 1 93.88 64 ARG B N 1
ATOM 1584 C CA . ARG B 1 64 ? -11.648 -3.34 -5.102 1 93.88 64 ARG B CA 1
ATOM 1585 C C . ARG B 1 64 ? -11.961 -3.385 -6.594 1 93.88 64 ARG B C 1
ATOM 1587 O O . ARG B 1 64 ? -11.109 -3.051 -7.422 1 93.88 64 ARG B O 1
ATOM 1594 N N . LYS B 1 65 ? -13.188 -3.695 -6.91 1 94.81 65 LYS B N 1
ATOM 1595 C CA . LYS B 1 65 ? -13.594 -3.744 -8.312 1 94.81 65 LYS B CA 1
ATOM 1596 C C . LYS B 1 65 ? -13.727 -2.34 -8.898 1 94.81 65 LYS B C 1
ATOM 1598 O O . LYS B 1 65 ? -14.336 -1.461 -8.281 1 94.81 65 LYS B O 1
ATOM 1603 N N . VAL B 1 66 ? -13.109 -2.182 -10.023 1 95.06 66 VAL B N 1
ATOM 1604 C CA . VAL B 1 66 ? -13.18 -0.922 -10.758 1 95.06 66 VAL B CA 1
ATOM 1605 C C . VAL B 1 66 ? -13.398 -1.2 -12.242 1 95.06 66 VAL B C 1
ATOM 1607 O O . VAL B 1 66 ? -13.219 -2.332 -12.703 1 95.06 66 VAL B O 1
ATOM 1610 N N . THR B 1 67 ? -13.875 -0.168 -12.938 1 95 67 THR B N 1
ATOM 1611 C CA . THR B 1 67 ? -13.969 -0.307 -14.383 1 95 67 THR B CA 1
ATOM 1612 C C . THR B 1 67 ? -12.602 -0.132 -15.031 1 95 67 THR B C 1
ATOM 1614 O O . THR B 1 67 ? -11.664 0.373 -14.406 1 95 67 THR B O 1
ATOM 1617 N N . GLU B 1 68 ? -12.5 -0.56 -16.25 1 93.69 68 GLU B N 1
ATOM 1618 C CA . GLU B 1 68 ? -11.258 -0.378 -17 1 93.69 68 GLU B CA 1
ATOM 1619 C C . GLU B 1 68 ? -10.883 1.098 -17.094 1 93.69 68 GLU B C 1
ATOM 1621 O O . GLU B 1 68 ? -9.703 1.449 -17.016 1 93.69 68 GLU B O 1
ATOM 1626 N N . GLU B 1 69 ? -11.867 1.945 -17.25 1 91.81 69 GLU B N 1
ATOM 1627 C CA . GLU B 1 69 ? -11.641 3.381 -17.375 1 91.81 69 GLU B CA 1
ATOM 1628 C C . GLU B 1 69 ? -11.133 3.986 -16.078 1 91.81 69 GLU B C 1
ATOM 1630 O O . GLU B 1 69 ? -10.359 4.949 -16.078 1 91.81 69 GLU B O 1
ATOM 1635 N N . GLU B 1 70 ? -11.508 3.381 -15.023 1 93.06 70 GLU B N 1
ATOM 1636 C CA . GLU B 1 70 ? -11.156 3.902 -13.703 1 93.06 70 GLU B CA 1
ATOM 1637 C C . GLU B 1 70 ? -9.773 3.412 -13.273 1 93.06 70 GLU B C 1
ATOM 1639 O O . GLU B 1 70 ? -9.141 4.016 -12.406 1 93.06 70 GLU B O 1
ATOM 1644 N N . HIS B 1 71 ? -9.422 2.326 -13.797 1 93.19 71 HIS B N 1
ATOM 1645 C CA . HIS B 1 71 ? -8.234 1.627 -13.32 1 93.19 71 HIS B CA 1
ATOM 1646 C C . HIS B 1 71 ? -6.961 2.32 -13.797 1 93.19 71 HIS B C 1
ATOM 1648 O O . HIS B 1 71 ? -6.73 2.449 -15 1 93.19 71 HIS B O 1
ATOM 1654 N N . VAL B 1 72 ? -6.148 2.729 -12.828 1 89.31 72 VAL B N 1
ATOM 1655 C CA . VAL B 1 72 ? -4.852 3.334 -13.102 1 89.31 72 VAL B CA 1
ATOM 1656 C C . VAL B 1 72 ? -3.738 2.453 -12.539 1 89.31 72 VAL B C 1
ATOM 1658 O O . VAL B 1 72 ? -3.693 2.199 -11.328 1 89.31 72 VAL B O 1
ATOM 1661 N N . VAL B 1 73 ? -2.906 2.035 -13.438 1 86.69 73 VAL B N 1
ATOM 1662 C CA . VAL B 1 73 ? -1.838 1.138 -13.008 1 86.69 73 VAL B CA 1
ATOM 1663 C C . VAL B 1 73 ? -0.482 1.796 -13.25 1 86.69 73 VAL B C 1
ATOM 1665 O O . VAL B 1 73 ? -0.288 2.482 -14.258 1 86.69 73 VAL B O 1
ATOM 1668 N N . GLY B 1 74 ? 0.342 1.608 -12.273 1 82.69 74 GLY B N 1
ATOM 1669 C CA . GLY B 1 74 ? 1.73 1.974 -12.5 1 82.69 74 GLY B CA 1
ATOM 1670 C C . GLY B 1 74 ? 2.492 0.947 -13.32 1 82.69 74 GLY B C 1
ATOM 1671 O O . GLY B 1 74 ? 2.031 -0.185 -13.492 1 82.69 74 GLY B O 1
ATOM 1672 N N . THR B 1 75 ? 3.568 1.459 -13.945 1 85.44 75 THR B N 1
ATOM 1673 C CA . THR B 1 75 ? 4.512 0.588 -14.641 1 85.44 75 THR B CA 1
ATOM 1674 C C . THR B 1 75 ? 5.926 0.788 -14.102 1 85.44 75 THR B C 1
ATOM 1676 O O . THR B 1 75 ? 6.129 1.504 -13.117 1 85.44 75 THR B O 1
ATOM 1679 N N . SER B 1 76 ? 6.77 0.023 -14.734 1 79.88 76 SER B N 1
ATOM 1680 C CA . SER B 1 76 ? 8.172 0.187 -14.352 1 79.88 76 SER B CA 1
ATOM 1681 C C . SER B 1 76 ? 8.672 1.592 -14.672 1 79.88 76 SER B C 1
ATOM 1683 O O . SER B 1 76 ? 9.602 2.088 -14.039 1 79.88 76 SER B O 1
ATOM 1685 N N . THR B 1 77 ? 7.988 2.275 -15.578 1 85 77 THR B N 1
ATOM 1686 C CA . THR B 1 77 ? 8.438 3.604 -15.969 1 85 77 THR B CA 1
ATOM 1687 C C . THR B 1 77 ? 7.457 4.672 -15.508 1 85 77 THR B C 1
ATOM 1689 O O . THR B 1 77 ? 7.77 5.863 -15.523 1 85 77 THR B O 1
ATOM 1692 N N . ARG B 1 78 ? 6.293 4.258 -15.195 1 90.06 78 ARG B N 1
ATOM 1693 C CA . ARG B 1 78 ? 5.281 5.113 -14.586 1 90.06 78 ARG B CA 1
ATOM 1694 C C . ARG B 1 78 ? 4.961 4.652 -13.164 1 90.06 78 ARG B C 1
ATOM 1696 O O . ARG B 1 78 ? 4.305 3.627 -12.969 1 90.06 78 ARG B O 1
ATOM 1703 N N . VAL B 1 79 ? 5.324 5.426 -12.297 1 92.25 79 VAL B N 1
ATOM 1704 C CA . VAL B 1 79 ? 5.441 4.949 -10.922 1 92.25 79 VAL B CA 1
ATOM 1705 C C . VAL B 1 79 ? 4.234 5.414 -10.109 1 92.25 79 VAL B C 1
ATOM 1707 O O . VAL B 1 79 ? 3.922 6.605 -10.078 1 92.25 79 VAL B O 1
ATOM 1710 N N . SER B 1 80 ? 3.557 4.52 -9.609 1 94.19 80 SER B N 1
ATOM 1711 C CA . SER B 1 80 ? 2.492 4.754 -8.633 1 94.19 80 SER B CA 1
ATOM 1712 C C . SER B 1 80 ? 2.836 4.145 -7.281 1 94.19 80 SER B C 1
ATOM 1714 O O . SER B 1 80 ? 3.936 3.621 -7.09 1 94.19 80 SER B O 1
ATOM 1716 N N . ILE B 1 81 ? 1.976 4.355 -6.297 1 95.56 81 ILE B N 1
ATOM 1717 C CA . ILE B 1 81 ? 2.191 3.727 -4.996 1 95.56 81 ILE B CA 1
ATOM 1718 C C . ILE B 1 81 ? 2.355 2.219 -5.172 1 95.56 81 ILE B C 1
ATOM 1720 O O . ILE B 1 81 ? 1.604 1.59 -5.922 1 95.56 81 ILE B O 1
ATOM 1724 N N . LYS B 1 82 ? 3.371 1.7 -4.539 1 95.19 82 LYS B N 1
ATOM 1725 C CA . LYS B 1 82 ? 3.668 0.278 -4.688 1 95.19 82 LYS B CA 1
ATOM 1726 C C . LYS B 1 82 ? 3.775 -0.406 -3.326 1 95.19 82 LYS B C 1
ATOM 1728 O O . LYS B 1 82 ? 4.648 -0.071 -2.523 1 95.19 82 LYS B O 1
ATOM 1733 N N . PRO B 1 83 ? 2.941 -1.398 -3.08 1 94.38 83 PRO B N 1
ATOM 1734 C CA . PRO B 1 83 ? 3.078 -2.221 -1.875 1 94.38 83 PRO B CA 1
ATOM 1735 C C . PRO B 1 83 ? 4 -3.42 -2.082 1 94.38 83 PRO B C 1
ATOM 1737 O O . PRO B 1 83 ? 4.234 -3.834 -3.219 1 94.38 83 PRO B O 1
ATOM 1740 N N . TYR B 1 84 ? 4.488 -3.918 -0.988 1 93.12 84 TYR B N 1
ATOM 1741 C CA . TYR B 1 84 ? 5.285 -5.141 -0.995 1 93.12 84 TYR B CA 1
ATOM 1742 C C . TYR B 1 84 ? 4.668 -6.199 -0.085 1 93.12 84 TYR B C 1
ATOM 1744 O O . TYR B 1 84 ? 4.199 -5.883 1.011 1 93.12 84 TYR B O 1
ATOM 1752 N N . ILE B 1 85 ? 4.746 -7.363 -0.56 1 91.56 85 ILE B N 1
ATOM 1753 C CA . ILE B 1 85 ? 4.324 -8.516 0.231 1 91.56 85 ILE B CA 1
ATOM 1754 C C . ILE B 1 85 ? 5.547 -9.227 0.796 1 91.56 85 ILE B C 1
ATOM 1756 O O . ILE B 1 85 ? 6.465 -9.586 0.052 1 91.56 85 ILE B O 1
ATOM 1760 N N . GLY B 1 86 ? 5.543 -9.406 2.084 1 90.31 86 GLY B N 1
ATOM 1761 C CA . GLY B 1 86 ? 6.594 -10.188 2.715 1 90.31 86 GLY B CA 1
ATOM 1762 C C . GLY B 1 86 ? 6.359 -11.68 2.621 1 90.31 86 GLY B C 1
ATOM 1763 O O . GLY B 1 86 ? 5.312 -12.18 3.035 1 90.31 86 GLY B O 1
ATOM 1764 N N . LEU B 1 87 ? 7.363 -12.406 2.074 1 90.56 87 LEU B N 1
ATOM 1765 C CA . LEU B 1 87 ? 7.215 -13.844 1.858 1 90.56 87 LEU B CA 1
ATOM 1766 C C . LEU B 1 87 ? 8.477 -14.586 2.279 1 90.56 87 LEU B C 1
ATOM 1768 O O . LEU B 1 87 ? 9.438 -13.977 2.758 1 90.56 87 LEU B O 1
ATOM 1772 N N . GLY B 1 88 ? 8.43 -15.844 2.168 1 89.69 88 GLY B N 1
ATOM 1773 C CA . GLY B 1 88 ? 9.516 -16.672 2.668 1 89.69 88 GLY B CA 1
ATOM 1774 C C . GLY B 1 88 ? 10.758 -16.609 1.801 1 89.69 88 GLY B C 1
ATOM 1775 O O . GLY B 1 88 ? 11.875 -16.781 2.295 1 89.69 88 GLY B O 1
ATOM 1776 N N . SER B 1 89 ? 10.578 -16.438 0.542 1 93.44 89 SER B N 1
ATOM 1777 C CA . SER B 1 89 ? 11.664 -16.328 -0.422 1 93.44 89 SER B CA 1
ATOM 1778 C C . SER B 1 89 ? 11.211 -15.633 -1.698 1 93.44 89 SER B C 1
ATOM 1780 O O . SER B 1 89 ? 10.016 -15.578 -1.991 1 93.44 89 SER B O 1
ATOM 1782 N N . ILE B 1 90 ? 12.203 -15.141 -2.426 1 96.25 90 ILE B N 1
ATOM 1783 C CA . ILE B 1 90 ? 11.883 -14.414 -3.648 1 96.25 90 ILE B CA 1
ATOM 1784 C C . ILE B 1 90 ? 11.602 -15.398 -4.781 1 96.25 90 ILE B C 1
ATOM 1786 O O . ILE B 1 90 ? 10.516 -15.391 -5.359 1 96.25 90 ILE B O 1
ATOM 1790 N N . LYS B 1 91 ? 12.5 -16.297 -5.043 1 96.5 91 LYS B N 1
ATOM 1791 C CA . LYS B 1 91 ? 12.453 -17.141 -6.246 1 96.5 91 LYS B CA 1
ATOM 1792 C C . LYS B 1 91 ? 11.219 -18.031 -6.242 1 96.5 91 LYS B C 1
ATOM 1794 O O . LYS B 1 91 ? 10.492 -18.109 -7.238 1 96.5 91 LYS B O 1
ATOM 1799 N N . GLU B 1 92 ? 10.969 -18.734 -5.16 1 95.06 92 GLU B N 1
ATOM 1800 C CA . GLU B 1 92 ? 9.812 -19.625 -5.086 1 95.06 92 GLU B CA 1
ATOM 1801 C C . GLU B 1 92 ? 8.508 -18.844 -5.195 1 95.06 92 GLU B C 1
ATOM 1803 O O . GLU B 1 92 ? 7.535 -19.312 -5.785 1 95.06 92 GLU B O 1
ATOM 1808 N N . SER B 1 93 ? 8.5 -17.703 -4.59 1 95 93 SER B N 1
ATOM 1809 C CA . SER B 1 93 ? 7.312 -16.859 -4.676 1 95 93 SER B CA 1
ATOM 1810 C C . SER B 1 93 ? 7.055 -16.406 -6.109 1 95 93 SER B C 1
ATOM 1812 O O . SER B 1 93 ? 5.914 -16.422 -6.574 1 95 93 SER B O 1
ATOM 1814 N N . LEU B 1 94 ? 8.102 -15.992 -6.785 1 97.38 94 LEU B N 1
ATOM 1815 C CA . LEU B 1 94 ? 7.953 -15.531 -8.156 1 97.38 94 LEU B CA 1
ATOM 1816 C C . LEU B 1 94 ? 7.531 -16.672 -9.07 1 97.38 94 LEU B C 1
ATOM 1818 O O . LEU B 1 94 ? 6.801 -16.469 -10.047 1 97.38 94 LEU B O 1
ATOM 1822 N N . GLU B 1 95 ? 7.992 -17.828 -8.758 1 97.5 95 GLU B N 1
ATOM 1823 C CA . GLU B 1 95 ? 7.547 -18.984 -9.531 1 97.5 95 GLU B CA 1
ATOM 1824 C C . GLU B 1 95 ? 6.035 -19.156 -9.43 1 97.5 95 GLU B C 1
ATOM 1826 O O . GLU B 1 95 ? 5.371 -19.422 -10.438 1 97.5 95 GLU B O 1
ATOM 1831 N N . LYS B 1 96 ? 5.547 -19.031 -8.258 1 96.5 96 LYS B N 1
ATOM 1832 C CA . LYS B 1 96 ? 4.102 -19.125 -8.062 1 96.5 96 LYS B CA 1
ATOM 1833 C C . LYS B 1 96 ? 3.369 -18.016 -8.805 1 96.5 96 LYS B C 1
ATOM 1835 O O . LYS B 1 96 ? 2.287 -18.234 -9.352 1 96.5 96 LYS B O 1
ATOM 1840 N N . VAL B 1 97 ? 3.924 -16.844 -8.773 1 97.75 97 VAL B N 1
ATOM 1841 C CA . VAL B 1 97 ? 3.35 -15.703 -9.484 1 97.75 97 VAL B CA 1
ATOM 1842 C C . VAL B 1 97 ? 3.268 -16.016 -10.977 1 97.75 97 VAL B C 1
ATOM 1844 O O . VAL B 1 97 ? 2.225 -15.82 -11.609 1 97.75 97 VAL B O 1
ATOM 1847 N N . LYS B 1 98 ? 4.348 -16.469 -11.484 1 98.12 98 LYS B N 1
ATOM 1848 C CA . LYS B 1 98 ? 4.398 -16.812 -12.906 1 98.12 98 LYS B CA 1
ATOM 1849 C C . LYS B 1 98 ? 3.387 -17.891 -13.25 1 98.12 98 LYS B C 1
ATOM 1851 O O . LYS B 1 98 ? 2.656 -17.781 -14.242 1 98.12 98 LYS B O 1
ATOM 1856 N N . GLU B 1 99 ? 3.348 -18.891 -12.469 1 98.12 99 GLU B N 1
ATOM 1857 C CA . GLU B 1 99 ? 2.414 -20 -12.68 1 98.12 99 GLU B CA 1
ATOM 1858 C C . GLU B 1 99 ? 0.968 -19.516 -12.633 1 98.12 99 GLU B C 1
ATOM 1860 O O . GLU B 1 99 ? 0.107 -20.047 -13.336 1 98.12 99 GLU B O 1
ATOM 1865 N N . ALA B 1 100 ? 0.757 -18.562 -11.828 1 98 100 ALA B N 1
ATOM 1866 C CA . ALA B 1 100 ? -0.592 -18.031 -11.664 1 98 100 ALA B CA 1
ATOM 1867 C C . ALA B 1 100 ? -0.948 -17.078 -12.805 1 98 100 ALA B C 1
ATOM 1869 O O . ALA B 1 100 ? -2.098 -16.641 -12.93 1 98 100 ALA B O 1
ATOM 1870 N N . GLY B 1 101 ? 0.028 -16.719 -13.594 1 97.69 101 GLY B N 1
ATOM 1871 C CA . GLY B 1 101 ? -0.244 -15.875 -14.75 1 97.69 101 GLY B CA 1
ATOM 1872 C C . GLY B 1 101 ? 0.286 -14.461 -14.602 1 97.69 101 GLY B C 1
ATOM 1873 O O . GLY B 1 101 ? -0.002 -13.594 -15.43 1 97.69 101 GLY B O 1
ATOM 1874 N N . GLY B 1 102 ? 0.998 -14.211 -13.578 1 98 102 GLY B N 1
ATOM 1875 C CA . GLY B 1 102 ? 1.634 -12.906 -13.43 1 98 102 GLY B CA 1
ATOM 1876 C C . GLY B 1 102 ? 2.861 -12.742 -14.305 1 98 102 GLY B C 1
ATOM 1877 O O . GLY B 1 102 ? 3.309 -13.695 -14.945 1 98 102 GLY B O 1
ATOM 1878 N N . GLU B 1 103 ? 3.312 -11.5 -14.383 1 97.62 103 GLU B N 1
ATOM 1879 C CA . GLU B 1 103 ? 4.512 -11.172 -15.148 1 97.62 103 GLU B CA 1
ATOM 1880 C C . GLU B 1 103 ? 5.625 -10.664 -14.234 1 97.62 103 GLU B C 1
ATOM 1882 O O . GLU B 1 103 ? 5.445 -9.695 -13.5 1 97.62 103 GLU B O 1
ATOM 1887 N N . ILE B 1 104 ? 6.758 -11.273 -14.367 1 97.81 104 ILE B N 1
ATOM 1888 C CA . ILE B 1 104 ? 7.895 -10.891 -13.539 1 97.81 104 ILE B CA 1
ATOM 1889 C C . ILE B 1 104 ? 8.586 -9.672 -14.156 1 97.81 104 ILE B C 1
ATOM 1891 O O . ILE B 1 104 ? 8.914 -9.672 -15.344 1 97.81 104 ILE B O 1
ATOM 1895 N N . ILE B 1 105 ? 8.852 -8.711 -13.445 1 96.31 105 ILE B N 1
ATOM 1896 C CA . ILE B 1 105 ? 9.5 -7.48 -13.891 1 96.31 105 ILE B CA 1
ATOM 1897 C C . ILE B 1 105 ? 10.922 -7.422 -13.344 1 96.31 105 ILE B C 1
ATOM 1899 O O . ILE B 1 105 ? 11.859 -7.066 -14.062 1 96.31 105 ILE B O 1
ATOM 1903 N N . ASN B 1 106 ? 11.109 -7.711 -12.055 1 96.12 106 ASN B N 1
ATOM 1904 C CA . ASN B 1 106 ? 12.375 -7.832 -11.344 1 96.12 106 ASN B CA 1
ATOM 1905 C C . ASN B 1 106 ? 12.477 -9.172 -10.609 1 96.12 106 ASN B C 1
ATOM 1907 O O . ASN B 1 106 ? 11.75 -9.414 -9.648 1 96.12 106 ASN B O 1
ATOM 1911 N N . PRO B 1 107 ? 13.391 -9.969 -11.047 1 96.75 107 PRO B N 1
ATOM 1912 C CA . PRO B 1 107 ? 13.398 -11.344 -10.539 1 96.75 107 PRO B CA 1
ATOM 1913 C C . PRO B 1 107 ? 14.07 -11.469 -9.172 1 96.75 107 PRO B C 1
ATOM 1915 O O . PRO B 1 107 ? 14.172 -12.57 -8.625 1 96.75 107 PRO B O 1
ATOM 1918 N N . GLY B 1 108 ? 14.523 -10.375 -8.602 1 96.31 108 GLY B N 1
ATOM 1919 C CA . GLY B 1 108 ? 15.156 -10.406 -7.293 1 96.31 108 GLY B CA 1
ATOM 1920 C C . GLY B 1 108 ? 16.438 -9.594 -7.223 1 96.31 108 GLY B C 1
ATOM 1921 O O . GLY B 1 108 ? 17.328 -9.758 -8.062 1 96.31 108 GLY B O 1
ATOM 1922 N N . GLU B 1 109 ? 16.5 -8.727 -6.34 1 95.69 109 GLU B N 1
ATOM 1923 C CA . GLU B 1 109 ? 17.656 -7.875 -6.129 1 95.69 109 GLU B CA 1
ATOM 1924 C C . GLU B 1 109 ? 17.953 -7.695 -4.641 1 95.69 109 GLU B C 1
ATOM 1926 O O . GLU B 1 109 ? 17.031 -7.523 -3.842 1 95.69 109 GLU B O 1
ATOM 1931 N N . ALA B 1 110 ? 19.25 -7.691 -4.324 1 95.12 110 ALA B N 1
ATOM 1932 C CA . ALA B 1 110 ? 19.641 -7.465 -2.934 1 95.12 110 ALA B CA 1
ATOM 1933 C C . ALA B 1 110 ? 19.453 -6 -2.545 1 95.12 110 ALA B C 1
ATOM 1935 O O . ALA B 1 110 ? 19.766 -5.102 -3.326 1 95.12 110 ALA B O 1
ATOM 1936 N N . ILE B 1 111 ? 18.891 -5.844 -1.397 1 90.31 111 ILE B N 1
ATOM 1937 C CA . ILE B 1 111 ? 18.828 -4.5 -0.833 1 90.31 111 ILE B CA 1
ATOM 1938 C C . ILE B 1 111 ? 20.094 -4.199 -0.054 1 90.31 111 ILE B C 1
ATOM 1940 O O . ILE B 1 111 ? 20.531 -4.996 0.788 1 90.31 111 ILE B O 1
ATOM 1944 N N . PRO B 1 112 ? 20.719 -3.088 -0.302 1 86.5 112 PRO B N 1
ATOM 1945 C CA . PRO B 1 112 ? 21.938 -2.762 0.427 1 86.5 112 PRO B CA 1
ATOM 1946 C C . PRO B 1 112 ? 21.75 -2.766 1.941 1 86.5 112 PRO B C 1
ATOM 1948 O O . PRO B 1 112 ? 20.688 -2.387 2.432 1 86.5 112 PRO B O 1
ATOM 1951 N N . GLY B 1 113 ? 22.766 -3.215 2.744 1 86.06 113 GLY B N 1
ATOM 1952 C CA . GLY B 1 113 ? 22.734 -3.201 4.199 1 86.06 113 GLY B CA 1
ATOM 1953 C C . GLY B 1 113 ? 22.141 -4.461 4.793 1 86.06 113 GLY B C 1
ATOM 1954 O O . GLY B 1 113 ? 21.562 -4.426 5.887 1 86.06 113 GLY B O 1
ATOM 1955 N N . ASP B 1 114 ? 22.078 -5.484 4.035 1 87.81 114 ASP B N 1
ATOM 1956 C CA . ASP B 1 114 ? 21.609 -6.793 4.477 1 87.81 114 ASP B CA 1
ATOM 1957 C C . ASP B 1 114 ? 20.141 -6.738 4.883 1 87.81 114 ASP B C 1
ATOM 1959 O O . ASP B 1 114 ? 19.734 -7.32 5.895 1 87.81 114 ASP B O 1
ATOM 1963 N N . MET B 1 115 ? 19.438 -6.047 4.121 1 88.69 115 MET B N 1
ATOM 1964 C CA . MET B 1 115 ? 18.016 -5.852 4.438 1 88.69 115 MET B CA 1
ATOM 1965 C C . MET B 1 115 ? 17.141 -6.789 3.617 1 88.69 115 MET B C 1
ATOM 1967 O O . MET B 1 115 ? 15.938 -6.574 3.504 1 88.69 115 MET B O 1
ATOM 1971 N N . GLY B 1 116 ? 17.812 -7.781 3.008 1 93.56 116 GLY B N 1
ATOM 1972 C CA . GLY B 1 116 ? 17.047 -8.773 2.266 1 93.56 116 GLY B CA 1
ATOM 1973 C C . GLY B 1 116 ? 17.016 -8.508 0.771 1 93.56 116 GLY B C 1
ATOM 1974 O O . GLY B 1 116 ? 17.984 -7.969 0.217 1 93.56 116 GLY B O 1
ATOM 1975 N N . PHE B 1 117 ? 16.016 -9.062 0.143 1 94.81 117 PHE B N 1
ATOM 1976 C CA . PHE B 1 117 ? 15.852 -9.016 -1.307 1 94.81 117 PHE B CA 1
ATOM 1977 C C . PHE B 1 117 ? 14.461 -8.523 -1.687 1 94.81 117 PHE B C 1
ATOM 1979 O O . PHE B 1 117 ? 13.516 -8.664 -0.908 1 94.81 117 PHE B O 1
ATOM 1986 N N . PHE B 1 118 ? 14.383 -7.926 -2.824 1 95.75 118 PHE B N 1
ATOM 1987 C CA . PHE B 1 118 ? 13.07 -7.559 -3.33 1 95.75 118 PHE B CA 1
ATOM 1988 C C . PHE B 1 118 ? 12.93 -7.934 -4.801 1 95.75 118 PHE B C 1
ATOM 1990 O O . PHE B 1 118 ? 13.93 -8.141 -5.488 1 95.75 118 PHE B O 1
ATOM 1997 N N . ALA B 1 119 ? 11.75 -8.039 -5.246 1 97.25 119 ALA B N 1
ATOM 1998 C CA . ALA B 1 119 ? 11.344 -8.312 -6.621 1 97.25 119 ALA B CA 1
ATOM 1999 C C . ALA B 1 119 ? 10.039 -7.59 -6.961 1 97.25 119 ALA B C 1
ATOM 2001 O O . ALA B 1 119 ? 9.375 -7.051 -6.078 1 97.25 119 ALA B O 1
ATOM 2002 N N . ASP B 1 120 ? 9.766 -7.527 -8.234 1 96.94 120 ASP B N 1
ATOM 2003 C CA . ASP B 1 120 ? 8.547 -6.879 -8.695 1 96.94 120 ASP B CA 1
ATOM 2004 C C . ASP B 1 120 ? 7.828 -7.73 -9.75 1 96.94 120 ASP B C 1
ATOM 2006 O O . ASP B 1 120 ? 8.477 -8.398 -10.555 1 96.94 120 ASP B O 1
ATOM 2010 N N . PHE B 1 121 ? 6.543 -7.582 -9.766 1 97.56 121 PHE B N 1
ATOM 2011 C CA . PHE B 1 121 ? 5.754 -8.289 -10.766 1 97.56 121 PHE B CA 1
ATOM 2012 C C . PHE B 1 121 ? 4.469 -7.539 -11.078 1 97.56 121 PHE B C 1
ATOM 2014 O O . PHE B 1 121 ? 4.035 -6.688 -10.297 1 97.56 121 PHE B O 1
ATOM 2021 N N . TYR B 1 122 ? 3.883 -7.805 -12.211 1 97.31 122 TYR B N 1
ATOM 2022 C CA . TYR B 1 122 ? 2.508 -7.434 -12.516 1 97.31 122 TYR B CA 1
ATOM 2023 C C . TYR B 1 122 ? 1.543 -8.555 -12.148 1 97.31 122 TYR B C 1
ATOM 2025 O O . TYR B 1 122 ? 1.746 -9.703 -12.531 1 97.31 122 TYR B O 1
ATOM 2033 N N . ASP B 1 123 ? 0.509 -8.164 -11.438 1 97 123 ASP B N 1
ATOM 2034 C CA . ASP B 1 123 ? -0.511 -9.164 -11.133 1 97 123 ASP B CA 1
ATOM 2035 C C . ASP B 1 123 ? -1.458 -9.352 -12.312 1 97 123 ASP B C 1
ATOM 2037 O O . ASP B 1 123 ? -1.211 -8.836 -13.406 1 97 123 ASP B O 1
ATOM 2041 N N . SER B 1 124 ? -2.514 -10.102 -12.188 1 97.19 124 SER B N 1
ATOM 2042 C CA . SER B 1 124 ? -3.443 -10.453 -13.25 1 97.19 124 SER B CA 1
ATOM 2043 C C . SER B 1 124 ? -4.145 -9.219 -13.805 1 97.19 124 SER B C 1
ATOM 2045 O O . SER B 1 124 ? -4.723 -9.258 -14.891 1 97.19 124 SER B O 1
ATOM 2047 N N . GLU B 1 125 ? -4.203 -8.164 -13.062 1 96.44 125 GLU B N 1
ATOM 2048 C CA . GLU B 1 125 ? -4.895 -6.93 -13.438 1 96.44 125 GLU B CA 1
ATOM 2049 C C . GLU B 1 125 ? -3.902 -5.836 -13.812 1 96.44 125 GLU B C 1
ATOM 2051 O O . GLU B 1 125 ? -4.266 -4.66 -13.883 1 96.44 125 GLU B O 1
ATOM 2056 N N . ARG B 1 126 ? -2.607 -6.215 -13.844 1 95 126 ARG B N 1
ATOM 2057 C CA . ARG B 1 126 ? -1.502 -5.367 -14.281 1 95 126 ARG B CA 1
ATOM 2058 C C . ARG B 1 126 ? -1.105 -4.379 -13.188 1 95 126 ARG B C 1
ATOM 2060 O O . ARG B 1 126 ? -0.462 -3.365 -13.469 1 95 126 ARG B O 1
ATOM 2067 N N . ASN B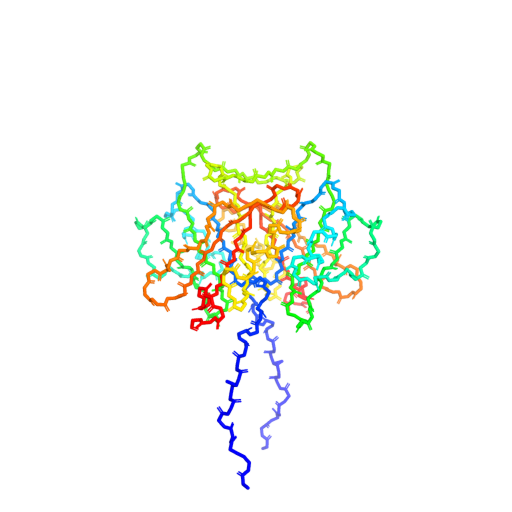 1 127 ? -1.557 -4.574 -12.016 1 95.69 127 ASN B N 1
ATOM 2068 C CA . ASN B 1 127 ? -0.99 -3.818 -10.906 1 95.69 127 ASN B CA 1
ATOM 2069 C C . ASN B 1 127 ? 0.474 -4.18 -10.672 1 95.69 127 ASN B C 1
ATOM 2071 O O . ASN B 1 127 ? 0.85 -5.352 -10.758 1 95.69 127 ASN B O 1
ATOM 2075 N N . LEU B 1 128 ? 1.299 -3.221 -10.406 1 96.19 128 LEU B N 1
ATOM 2076 C CA . LEU B 1 128 ? 2.695 -3.445 -10.055 1 96.19 128 LEU B CA 1
ATOM 2077 C C . LEU B 1 128 ? 2.848 -3.645 -8.547 1 96.19 128 LEU B C 1
ATOM 2079 O O . LEU B 1 128 ? 2.572 -2.732 -7.766 1 96.19 128 LEU B O 1
ATOM 2083 N N . ILE B 1 129 ? 3.289 -4.836 -8.141 1 96.06 129 ILE B N 1
ATOM 2084 C CA . ILE B 1 129 ? 3.414 -5.207 -6.734 1 96.06 129 ILE B CA 1
ATOM 2085 C C . ILE B 1 129 ? 4.809 -5.77 -6.473 1 96.06 129 ILE B C 1
ATOM 2087 O O . ILE B 1 129 ? 5.375 -6.469 -7.312 1 96.06 129 ILE B O 1
ATOM 2091 N N . GLY B 1 130 ? 5.301 -5.445 -5.301 1 96 130 GLY B N 1
ATOM 2092 C CA . GLY B 1 130 ? 6.602 -5.965 -4.91 1 96 130 GLY B CA 1
ATOM 2093 C C . GLY B 1 130 ? 6.512 -7.141 -3.953 1 96 130 GLY B C 1
ATOM 2094 O O . GLY B 1 130 ? 5.496 -7.32 -3.279 1 96 130 GLY B O 1
ATOM 2095 N N . ILE B 1 131 ? 7.625 -7.871 -3.934 1 95.25 131 ILE B N 1
ATOM 2096 C CA . ILE B 1 131 ? 7.848 -8.914 -2.943 1 95.25 131 ILE B CA 1
ATOM 2097 C C . ILE B 1 131 ? 9.133 -8.625 -2.168 1 95.25 131 ILE B C 1
ATOM 2099 O O . ILE B 1 131 ? 10.133 -8.195 -2.748 1 95.25 131 ILE B O 1
ATOM 2103 N N . TRP B 1 132 ? 9.055 -8.891 -0.905 1 93.25 132 TRP B N 1
ATOM 2104 C CA . TRP B 1 132 ? 10.234 -8.805 -0.053 1 93.25 132 TRP B CA 1
ATOM 2105 C C . TRP B 1 132 ? 10.453 -10.102 0.714 1 93.25 132 TRP B C 1
ATOM 2107 O O . TRP B 1 132 ? 9.5 -10.734 1.17 1 93.25 132 TRP B O 1
ATOM 2117 N N . SER B 1 133 ? 11.734 -10.43 0.845 1 93.19 133 SER B N 1
ATOM 2118 C CA . SER B 1 133 ? 12.109 -11.578 1.664 1 93.19 133 SER B CA 1
ATOM 2119 C C . SER B 1 133 ? 13.547 -11.453 2.16 1 93.19 133 SER B C 1
ATOM 2121 O O . SER B 1 133 ? 14.383 -10.812 1.516 1 93.19 133 SER B O 1
ATOM 2123 N N . MET B 1 134 ? 13.766 -12.039 3.256 1 92.44 134 MET B N 1
ATOM 2124 C CA . MET B 1 134 ? 15.141 -12.102 3.75 1 92.44 134 MET B CA 1
ATOM 2125 C C . MET B 1 134 ? 15.961 -13.117 2.957 1 92.44 134 MET B C 1
ATOM 2127 O O . MET B 1 134 ? 17.188 -13.086 2.994 1 92.44 134 MET B O 1
ATOM 2131 N N . LYS B 1 135 ? 15.273 -13.945 2.197 1 92.75 135 LYS B N 1
ATOM 2132 C CA . LYS B 1 135 ? 15.945 -15.008 1.457 1 92.75 135 LYS B CA 1
ATOM 2133 C C . LYS B 1 135 ? 15.664 -14.898 -0.039 1 92.75 135 LYS B C 1
ATOM 2135 O O . LYS B 1 135 ? 14.523 -14.648 -0.444 1 92.75 135 LYS B O 1
ATOM 2140 N N . LEU B 1 136 ? 16.672 -15.109 -0.765 1 93.81 136 LEU B N 1
ATOM 2141 C CA . LEU B 1 136 ? 16.5 -15.164 -2.211 1 93.81 136 LEU B CA 1
ATOM 2142 C C . LEU B 1 136 ? 15.828 -16.469 -2.631 1 93.81 136 LEU B C 1
ATOM 2144 O O . LEU B 1 136 ? 14.938 -16.469 -3.484 1 93.81 136 LEU B O 1
ATOM 2148 N N . SER B 1 137 ? 16.359 -17.516 -1.992 1 92.25 137 SER B N 1
ATOM 2149 C CA . SER B 1 137 ? 15.797 -18.844 -2.219 1 92.25 137 SER B CA 1
ATOM 2150 C C . SER B 1 137 ? 15.719 -19.641 -0.921 1 92.25 137 SER B C 1
ATOM 2152 O O . SER B 1 137 ? 16.438 -19.344 0.04 1 92.25 137 SER B O 1
ATOM 2154 N N . LEU B 1 138 ? 14.719 -20.578 -0.875 1 83.44 138 LEU B N 1
ATOM 2155 C CA . LEU B 1 138 ? 14.562 -21.391 0.327 1 83.44 138 LEU B CA 1
ATOM 2156 C C . LEU B 1 138 ? 15.789 -22.266 0.566 1 83.44 138 LEU B C 1
ATOM 2158 O O . LEU B 1 138 ? 16.078 -22.641 1.703 1 83.44 138 LEU B O 1
ATOM 2162 N N . ASP B 1 139 ? 16.406 -22.547 -0.427 1 76.94 139 ASP B N 1
ATOM 2163 C CA . ASP B 1 139 ? 17.594 -23.375 -0.309 1 76.94 139 ASP B CA 1
ATOM 2164 C C . ASP B 1 139 ? 18.828 -22.547 0.068 1 76.94 139 ASP B C 1
ATOM 2166 O O . ASP B 1 139 ? 19.891 -23.094 0.37 1 76.94 139 ASP B O 1
ATOM 2170 N N . ALA B 1 140 ? 18.547 -21.344 0.167 1 62.09 140 ALA B N 1
ATOM 2171 C CA . ALA B 1 140 ? 19.719 -20.531 0.497 1 62.09 140 ALA B CA 1
ATOM 2172 C C . ALA B 1 140 ? 19.812 -20.297 2.002 1 62.09 140 ALA B C 1
ATOM 2174 O O . ALA B 1 140 ? 18.797 -20.234 2.695 1 62.09 140 ALA B O 1
#

Foldseek 3Di:
DPDPPCCVVPPPDPPDQEEEAEAAQQVLQQQLCCQLQVWDWPDDSPDQKTFIAGPVRRHHYIYGHDHPVPDDAADPVRDDDEEEDEDAAQQSSVVSNVVSPKAWDFSWDDDPPLQFIKTWIQHPRGHIYMYTHSYHDPVD/DPDDPCCVVPPPDPPDQEEEAEAAQQVLQQQLCCQLQVWDWPDDSPDQKTFIAGPVRRDHYIYGHDHPVPDDAADPVRDDDEEEDEDAAQQSSVVSNVVSPKAWDFSWDDDPPLQFIKTWIQHPRGHIYMYTHSYHDPVD

Radius of gyration: 19.15 Å; Cα contacts (8 Å, |Δi|>4): 683; chains: 2; bounding box: 43×55×63 Å

Solvent-accessible surface area (backbone atoms only — not comparable to full-atom values): 14467 Å² total; per-residue (Å²): 133,82,78,85,74,77,67,80,66,63,55,67,52,45,25,67,55,34,37,36,39,56,27,66,46,50,56,61,42,50,51,29,43,25,63,36,65,51,37,41,62,79,44,67,70,82,46,61,56,26,46,36,36,34,90,78,71,53,34,44,35,29,43,31,55,38,51,74,88,22,52,43,62,32,47,98,70,28,36,30,53,30,48,20,35,28,35,52,22,39,46,66,44,48,50,29,31,45,73,43,60,27,44,80,74,36,86,57,43,78,39,82,86,80,70,22,28,36,30,32,28,27,46,78,68,47,42,49,40,31,38,33,15,79,24,58,35,82,89,100,131,84,82,85,77,79,68,80,68,64,54,67,55,48,25,67,54,35,37,36,39,56,26,66,46,49,55,61,42,49,50,28,44,25,62,36,65,51,36,39,64,78,40,66,69,82,46,60,56,25,44,36,32,35,89,78,72,53,35,42,36,31,42,31,54,38,52,74,88,23,53,44,63,32,47,99,71,29,37,29,52,30,47,21,33,28,35,52,22,39,47,66,44,48,51,28,30,45,74,43,60,29,44,80,74,37,86,57,42,78,39,84,87,80,70,22,29,37,31,32,29,28,45,78,69,46,41,49,39,31,38,34,16,80,24,60,35,80,88,100

Sequence (280 aa):
MSNPQDCDSKPTPTGFCWVEIPVTDMKRALKFYGDAFQWKCKSGDEQTYSIVENPFGNLNGALRKVTEEEHVVGTSTRVSIKPYIGLGSIKESLEKVKEAGGEIINPGEAIPGDMGFFADFYDSERNLIGIWSMKLSLDAMSNPQDCDSKPTPTGFCWVEIPVTDMKRALKFYGDAFQWKCKSGDEQTYSIVENPFGNLNGALRKVTEEEHVVGTSTRVSIKPYIGLGSIKESLEKVKEAGGEIINPGEAIPGDMGFFADFYDSERNLIGIWSMKLSLDA

pLDDT: mean 84.7, std 18.23, range [22.31, 98.12]